Protein AF-A0A4V6E930-F1 (afdb_monomer_lite)

Radius of gyration: 21.1 Å; chains: 1; bounding box: 55×34×66 Å

pLDDT: mean 80.69, std 14.46, range [46.22, 98.62]

Structure (mmCIF, N/CA/C/O backbone):
data_AF-A0A4V6E930-F1
#
_entry.id   AF-A0A4V6E930-F1
#
loop_
_atom_site.group_PDB
_atom_site.id
_atom_site.type_symbol
_atom_site.label_atom_id
_atom_site.label_alt_id
_atom_site.label_comp_id
_atom_site.label_asym_id
_atom_site.label_entity_id
_atom_site.label_seq_id
_atom_site.pdbx_PDB_ins_code
_atom_site.Cartn_x
_atom_site.Cartn_y
_atom_site.Cartn_z
_atom_site.occupancy
_atom_site.B_iso_or_equiv
_atom_site.auth_seq_id
_atom_site.auth_comp_id
_atom_site.auth_asym_id
_atom_site.auth_atom_id
_atom_site.pdbx_PDB_model_num
ATOM 1 N N . MET A 1 1 ? -13.670 -14.704 1.455 1.00 61.69 1 MET A N 1
ATOM 2 C CA . MET A 1 1 ? -13.430 -13.463 2.215 1.00 61.69 1 MET A CA 1
ATOM 3 C C . MET A 1 1 ? -12.180 -12.874 1.598 1.00 61.69 1 MET A C 1
ATOM 5 O O . MET A 1 1 ? -11.209 -13.615 1.521 1.00 61.69 1 MET A O 1
ATOM 9 N N . GLU A 1 2 ? -12.238 -11.652 1.074 1.00 85.75 2 GLU A N 1
ATOM 10 C CA . GLU A 1 2 ? -11.117 -11.067 0.321 1.00 85.75 2 GLU A CA 1
ATOM 11 C C . GLU A 1 2 ? -9.874 -10.918 1.198 1.00 85.75 2 GLU A C 1
ATOM 13 O O . GLU A 1 2 ? -10.000 -10.525 2.359 1.00 85.75 2 GLU A O 1
ATOM 18 N N . ARG A 1 3 ? -8.694 -11.262 0.663 1.00 93.56 3 ARG A N 1
ATOM 19 C CA . ARG A 1 3 ? -7.422 -11.207 1.405 1.00 93.56 3 ARG A CA 1
ATOM 20 C C . ARG A 1 3 ? -7.003 -9.764 1.662 1.00 93.56 3 ARG A C 1
ATOM 22 O O . ARG A 1 3 ? -6.539 -9.459 2.758 1.00 93.56 3 ARG A O 1
ATOM 29 N N . PHE A 1 4 ? -7.200 -8.895 0.675 1.00 95.12 4 PHE A N 1
ATOM 30 C CA . PHE A 1 4 ? -6.830 -7.487 0.728 1.00 95.12 4 PHE A CA 1
ATOM 31 C C . PHE A 1 4 ? -8.067 -6.622 0.976 1.00 95.12 4 PHE A C 1
ATOM 33 O O . PHE A 1 4 ? -9.121 -6.824 0.371 1.00 95.12 4 PHE A O 1
ATOM 40 N N . VAL A 1 5 ? -7.971 -5.659 1.885 1.00 95.00 5 VAL A N 1
ATOM 41 C CA . VAL A 1 5 ? -9.077 -4.758 2.213 1.00 95.00 5 VAL A CA 1
ATOM 42 C C . VAL A 1 5 ? -8.566 -3.331 2.248 1.00 95.00 5 VAL A C 1
ATOM 44 O O . VAL A 1 5 ? -7.703 -3.013 3.051 1.00 95.00 5 VAL A O 1
ATOM 47 N N . PHE A 1 6 ? -9.117 -2.466 1.409 1.00 91.69 6 PHE A N 1
ATOM 48 C CA . PHE A 1 6 ? -8.706 -1.072 1.296 1.00 91.69 6 PHE A CA 1
ATOM 49 C C . PHE A 1 6 ? -9.762 -0.154 1.900 1.00 91.69 6 PHE A C 1
ATOM 51 O O . PHE A 1 6 ? -10.949 -0.271 1.583 1.00 91.69 6 PHE A O 1
ATOM 58 N N . PHE A 1 7 ? -9.327 0.794 2.724 1.00 91.00 7 PHE A N 1
ATOM 59 C CA . PHE A 1 7 ? -10.163 1.861 3.261 1.00 91.00 7 PHE A CA 1
ATOM 60 C C . PHE A 1 7 ? -9.787 3.190 2.610 1.00 91.00 7 PHE A C 1
ATOM 62 O O . PHE A 1 7 ? -8.669 3.681 2.753 1.00 91.00 7 PHE A O 1
ATOM 69 N N . GLY A 1 8 ? -10.737 3.765 1.872 1.00 86.88 8 GLY A N 1
ATOM 70 C CA . GLY A 1 8 ? -10.587 5.026 1.146 1.00 86.88 8 GLY A CA 1
ATOM 71 C C . GLY A 1 8 ? -11.636 6.054 1.546 1.00 86.88 8 GLY A C 1
ATOM 72 O O . GLY A 1 8 ? -12.647 5.726 2.159 1.00 86.88 8 GLY A O 1
ATOM 73 N N . GLY A 1 9 ? -11.411 7.317 1.200 1.00 82.44 9 GLY A N 1
ATOM 74 C CA . GLY A 1 9 ? -12.343 8.401 1.517 1.00 82.44 9 GLY A CA 1
ATOM 75 C C . GLY A 1 9 ? -11.645 9.740 1.716 1.00 82.44 9 GLY A C 1
ATOM 76 O O . GLY A 1 9 ? -10.419 9.843 1.671 1.00 82.44 9 GLY A O 1
ATOM 77 N N . LYS A 1 10 ? -12.434 10.786 1.960 1.00 79.69 10 LYS A N 1
ATOM 78 C CA . LYS A 1 10 ? -11.905 12.134 2.203 1.00 79.69 10 LYS A CA 1
ATOM 79 C C . LYS A 1 10 ? -11.029 12.172 3.470 1.00 79.69 10 LYS A C 1
ATOM 81 O O . LYS A 1 10 ? -11.141 11.328 4.360 1.00 79.69 10 LYS A O 1
ATOM 86 N N . GLY A 1 11 ? -10.153 13.167 3.589 1.00 80.94 11 GLY A N 1
ATOM 87 C CA . GLY A 1 11 ? -9.503 13.488 4.865 1.00 80.94 11 GLY A CA 1
ATOM 88 C C . GLY A 1 11 ? -10.524 13.823 5.962 1.00 80.94 11 GLY A C 1
ATOM 89 O O . GLY A 1 11 ? -11.544 14.456 5.689 1.00 80.94 11 GLY A O 1
ATOM 90 N N . GLY A 1 12 ? -10.257 13.386 7.198 1.00 82.19 12 GLY A N 1
ATOM 91 C CA . GLY A 1 12 ? -11.068 13.732 8.376 1.00 82.19 12 GLY A CA 1
ATOM 92 C C . GLY A 1 12 ? -12.376 12.949 8.572 1.00 82.19 12 GLY A C 1
ATOM 93 O O . GLY A 1 12 ? -13.185 13.328 9.412 1.00 82.19 12 GLY A O 1
ATOM 94 N N . VAL A 1 13 ? -12.605 11.865 7.823 1.00 87.50 13 VAL A N 1
ATOM 95 C CA . VAL A 1 13 ? -13.809 11.005 7.955 1.00 87.50 13 VAL A CA 1
ATOM 96 C C . VAL A 1 13 ? -13.614 9.799 8.886 1.00 87.50 13 VAL A C 1
ATOM 98 O O . VAL A 1 13 ? -14.520 8.987 9.030 1.00 87.50 13 VAL A O 1
ATOM 101 N N . GLY A 1 14 ? -12.432 9.653 9.497 1.00 89.94 14 GLY A N 1
ATOM 102 C CA . GLY A 1 14 ? -12.121 8.543 10.409 1.00 89.94 14 GLY A CA 1
ATOM 103 C C . GLY A 1 14 ? -11.688 7.239 9.728 1.00 89.94 14 GLY A C 1
ATOM 104 O O . GLY A 1 14 ? -11.944 6.169 10.272 1.00 89.94 14 GLY A O 1
ATOM 105 N N . LYS A 1 15 ? -11.045 7.308 8.550 1.00 91.12 15 LYS A N 1
ATOM 106 C CA . LYS A 1 15 ? -10.560 6.126 7.802 1.00 91.12 15 LYS A CA 1
ATOM 107 C C . LYS A 1 15 ? -9.689 5.214 8.660 1.00 91.12 15 LYS A C 1
ATOM 109 O O . LYS A 1 15 ? -10.075 4.070 8.861 1.00 91.12 15 LYS A O 1
ATOM 114 N N . THR A 1 16 ? -8.634 5.771 9.248 1.00 93.06 16 THR A N 1
ATOM 115 C CA . THR A 1 16 ? -7.684 5.071 10.117 1.00 93.06 16 THR A CA 1
ATOM 116 C C . THR A 1 16 ? -8.367 4.388 11.291 1.00 93.06 16 THR A C 1
ATOM 118 O O . THR A 1 16 ? -8.137 3.222 11.581 1.00 93.06 16 THR A O 1
ATOM 121 N N . THR A 1 17 ? -9.297 5.078 11.953 1.00 94.38 17 THR A N 1
ATOM 122 C CA . THR A 1 17 ? -10.047 4.477 13.059 1.00 94.38 17 THR A CA 1
ATOM 123 C C . THR A 1 17 ? -10.861 3.271 12.592 1.00 94.38 17 THR A C 1
ATOM 125 O O . THR A 1 17 ? -10.891 2.245 13.267 1.00 94.38 17 THR A O 1
ATOM 128 N N . VAL A 1 18 ? -11.526 3.374 11.439 1.00 95.50 18 VAL A N 1
ATOM 129 C CA . VAL A 1 18 ? -12.354 2.291 10.898 1.00 95.50 18 VAL A CA 1
ATOM 130 C C . VAL A 1 18 ? -11.495 1.132 10.380 1.00 95.50 18 VAL A C 1
ATOM 132 O O . VAL A 1 18 ? -11.847 -0.022 10.630 1.00 95.50 18 VAL A O 1
ATOM 135 N N . SER A 1 19 ? -10.375 1.407 9.708 1.00 95.94 19 SER A N 1
ATOM 136 C CA . SER A 1 19 ? -9.449 0.387 9.205 1.00 95.94 19 SER A CA 1
ATOM 137 C C . SER A 1 19 ? -8.783 -0.375 10.355 1.00 95.94 19 SER A C 1
ATOM 139 O O . SER A 1 19 ? -8.840 -1.607 10.369 1.00 95.94 19 SER A O 1
ATOM 141 N N . CYS A 1 20 ? -8.279 0.319 11.380 1.00 97.06 20 CYS A N 1
ATOM 142 C CA . CYS A 1 20 ? -7.727 -0.302 12.586 1.00 97.06 20 CYS A CA 1
ATOM 143 C C . CYS A 1 20 ? -8.783 -1.097 13.360 1.00 97.06 20 CYS A C 1
ATOM 145 O O . CYS A 1 20 ? -8.521 -2.223 13.780 1.00 97.06 20 CYS A O 1
ATOM 147 N N . ALA A 1 21 ? -10.006 -0.571 13.508 1.00 97.69 21 ALA A N 1
ATOM 148 C CA . ALA A 1 21 ? -11.091 -1.307 14.156 1.00 97.69 21 ALA A CA 1
ATOM 149 C C . ALA A 1 21 ? -11.459 -2.582 13.381 1.00 97.69 21 ALA A C 1
ATOM 151 O O . ALA A 1 21 ? -11.704 -3.628 13.984 1.00 97.69 21 ALA A O 1
ATOM 152 N N . TYR A 1 22 ? -11.480 -2.524 12.048 1.00 97.88 22 TYR A N 1
ATOM 153 C CA . TYR A 1 22 ? -11.699 -3.696 11.206 1.00 97.88 22 TYR A CA 1
ATOM 154 C C . TYR A 1 22 ? -10.569 -4.725 11.366 1.00 97.88 22 TYR A C 1
ATOM 156 O O . TYR A 1 22 ? -10.852 -5.912 11.553 1.00 97.88 22 TYR A O 1
ATOM 164 N N . ALA A 1 23 ? -9.309 -4.281 11.346 1.00 98.00 23 ALA A N 1
ATOM 165 C CA . ALA A 1 23 ? -8.140 -5.138 11.523 1.00 98.00 23 ALA A CA 1
ATOM 166 C C . ALA A 1 23 ? -8.141 -5.823 12.899 1.00 98.00 23 ALA A C 1
ATOM 168 O O . ALA A 1 23 ? -8.035 -7.047 12.982 1.00 98.00 23 ALA A O 1
ATOM 169 N N . TYR A 1 24 ? -8.397 -5.058 13.964 1.00 98.12 24 TYR A N 1
ATOM 170 C CA . TYR A 1 24 ? -8.554 -5.572 15.323 1.00 98.12 24 TYR A CA 1
ATOM 171 C C . TYR A 1 24 ? -9.644 -6.644 15.404 1.00 98.12 24 TYR A C 1
ATOM 173 O O . TYR A 1 24 ? -9.431 -7.717 15.960 1.00 98.12 24 TYR A O 1
ATOM 181 N N . ARG A 1 25 ? -10.814 -6.397 14.803 1.00 98.12 25 ARG A N 1
ATOM 182 C CA . ARG A 1 25 ? -11.923 -7.365 14.792 1.00 98.12 25 ARG A CA 1
ATOM 183 C C . ARG A 1 25 ? -11.584 -8.647 14.029 1.00 98.12 25 ARG A C 1
ATOM 185 O O . ARG A 1 25 ? -12.092 -9.703 14.396 1.00 98.12 25 ARG A O 1
ATOM 192 N N . CYS A 1 26 ? -10.759 -8.572 12.985 1.00 97.94 26 CYS A N 1
ATOM 193 C CA . CYS A 1 26 ? -10.256 -9.758 12.289 1.00 97.94 26 CYS A CA 1
ATOM 194 C C . CYS A 1 26 ? -9.307 -10.562 13.190 1.00 97.94 26 CYS A C 1
ATOM 196 O O . CYS A 1 26 ? -9.491 -11.772 13.337 1.00 97.94 26 CYS A O 1
ATOM 198 N N . ALA A 1 27 ? -8.355 -9.886 13.835 1.00 98.06 27 ALA A N 1
ATOM 199 C CA . ALA A 1 27 ? -7.397 -10.498 14.753 1.00 98.06 27 ALA A CA 1
ATOM 200 C C . ALA A 1 27 ? -8.077 -11.157 15.968 1.00 98.06 27 ALA A C 1
ATOM 202 O O . ALA A 1 27 ? -7.816 -12.325 16.257 1.00 98.06 27 ALA A O 1
ATOM 203 N N . ASP A 1 28 ? -9.040 -10.470 16.592 1.00 97.56 28 ASP A N 1
ATOM 204 C CA . ASP A 1 28 ? -9.881 -10.981 17.690 1.00 97.56 28 ASP A CA 1
ATOM 205 C C . ASP A 1 28 ? -10.695 -12.223 17.273 1.00 97.56 28 ASP A C 1
ATOM 207 O O . ASP A 1 28 ? -10.908 -13.150 18.054 1.00 97.56 28 ASP A O 1
ATOM 211 N N . ALA A 1 29 ? -11.088 -12.307 15.997 1.00 97.50 29 ALA A N 1
ATOM 212 C CA . ALA A 1 29 ? -11.728 -13.491 15.420 1.00 97.50 29 ALA A CA 1
ATOM 213 C C . ALA A 1 29 ? -10.740 -14.623 15.056 1.00 97.50 29 ALA A C 1
ATOM 215 O O . ALA A 1 29 ? -11.153 -15.648 14.510 1.00 97.50 29 ALA A O 1
ATOM 216 N N . GLY A 1 30 ? -9.447 -14.460 15.351 1.00 97.44 30 GLY A N 1
ATOM 217 C CA . GLY A 1 30 ? -8.390 -15.442 15.115 1.00 97.44 30 GLY A CA 1
ATOM 218 C C . GLY A 1 30 ? -7.706 -15.351 13.748 1.00 97.44 30 GLY A C 1
ATOM 219 O O . GLY A 1 30 ? -6.837 -16.178 13.467 1.00 97.44 30 GLY A O 1
ATOM 220 N N . VAL A 1 31 ? -8.053 -14.368 12.913 1.00 98.12 31 VAL A N 1
ATOM 221 C CA . VAL A 1 31 ? -7.484 -14.182 11.567 1.00 98.12 31 VAL A CA 1
ATOM 222 C C . VAL A 1 31 ? -6.155 -13.444 11.676 1.00 98.12 31 VAL A C 1
ATOM 224 O O . VAL A 1 31 ? -6.119 -12.329 12.196 1.00 98.12 31 VAL A O 1
ATOM 227 N N . LYS A 1 32 ? -5.059 -14.021 11.169 1.00 98.19 32 LYS A N 1
ATOM 228 C CA . LYS A 1 32 ? -3.765 -13.323 11.193 1.00 98.19 32 LYS A CA 1
ATOM 229 C C . LYS A 1 32 ? -3.788 -12.121 10.248 1.00 98.19 32 LYS A C 1
ATOM 231 O O . LYS A 1 32 ? -3.958 -12.290 9.039 1.00 98.19 32 LYS A O 1
ATOM 236 N N . THR A 1 33 ? -3.657 -10.925 10.816 1.00 98.50 33 THR A N 1
ATOM 237 C CA . THR A 1 33 ? -3.985 -9.659 10.157 1.00 98.50 33 THR A CA 1
ATOM 238 C C . THR A 1 33 ? -2.811 -8.687 10.198 1.00 98.50 33 THR A C 1
ATOM 240 O O . THR A 1 33 ? -2.176 -8.539 11.236 1.00 98.50 33 THR A O 1
ATOM 243 N N . LEU A 1 34 ? -2.564 -8.014 9.078 1.00 98.31 34 LEU A N 1
ATOM 244 C CA . LEU A 1 34 ? -1.651 -6.882 8.950 1.00 98.31 34 LEU A CA 1
ATOM 245 C C . LEU A 1 34 ? -2.467 -5.620 8.650 1.00 98.31 34 LEU A C 1
ATOM 247 O O . LEU A 1 34 ? -3.313 -5.652 7.751 1.00 98.31 34 LEU A O 1
ATOM 251 N N . VAL A 1 35 ? -2.228 -4.524 9.369 1.00 97.56 35 VAL A N 1
ATOM 252 C CA . VAL A 1 35 ? -2.683 -3.187 8.961 1.00 97.56 35 VAL A CA 1
ATOM 253 C C . VAL A 1 35 ? -1.506 -2.420 8.356 1.00 97.56 35 VAL A C 1
ATOM 255 O O . VAL A 1 35 ? -0.401 -2.455 8.886 1.00 97.56 35 VAL A O 1
ATOM 258 N N . VAL A 1 36 ? -1.739 -1.744 7.239 1.00 95.19 36 VAL A N 1
ATOM 259 C CA . VAL A 1 36 ? -0.728 -0.981 6.505 1.00 95.19 36 VAL A CA 1
ATOM 260 C C . VAL A 1 36 ? -1.241 0.430 6.325 1.00 95.19 36 VAL A C 1
ATOM 262 O O . VAL A 1 36 ? -2.267 0.627 5.671 1.00 95.19 36 VAL A O 1
ATOM 265 N N . SER A 1 37 ? -0.543 1.401 6.900 1.00 91.44 37 SER A N 1
ATOM 266 C CA . SER A 1 37 ? -0.832 2.817 6.692 1.00 91.44 37 SER A CA 1
ATOM 267 C C . SER A 1 37 ? 0.079 3.399 5.630 1.00 91.44 37 SER A C 1
ATOM 269 O O . SER A 1 37 ? 1.270 3.105 5.601 1.00 91.44 37 SER A O 1
ATOM 271 N N . THR A 1 38 ? -0.470 4.286 4.809 1.00 82.69 38 THR A N 1
ATOM 272 C CA . THR A 1 38 ? 0.323 5.260 4.044 1.00 82.69 38 THR A CA 1
ATOM 273 C C . THR A 1 38 ? -0.065 6.691 4.407 1.00 82.69 38 THR A C 1
ATOM 275 O O . THR A 1 38 ? 0.129 7.601 3.600 1.00 82.69 38 THR A O 1
ATOM 278 N N . ASP A 1 39 ? -0.750 6.901 5.536 1.00 77.19 39 ASP A N 1
ATOM 279 C CA . ASP A 1 39 ? -1.084 8.248 5.989 1.00 77.19 39 ASP A CA 1
ATOM 280 C C . ASP A 1 39 ? 0.188 8.912 6.546 1.00 77.19 39 ASP A C 1
ATOM 282 O O . ASP A 1 39 ? 0.712 8.438 7.555 1.00 77.19 39 ASP A O 1
ATOM 286 N N . PRO A 1 40 ? 0.681 10.012 5.943 1.00 70.06 40 PRO A N 1
ATOM 287 C CA . PRO A 1 40 ? 1.870 10.713 6.433 1.00 70.06 40 PRO A CA 1
ATOM 288 C C . PRO A 1 40 ? 1.690 11.315 7.837 1.00 70.06 40 PRO A C 1
ATOM 290 O O . PRO A 1 40 ? 2.640 11.834 8.413 1.00 70.06 40 PRO A O 1
ATOM 293 N N . ALA A 1 41 ? 0.476 11.298 8.395 1.00 74.81 41 ALA A N 1
ATOM 294 C CA . ALA A 1 41 ? 0.205 11.752 9.752 1.00 74.81 41 ALA A CA 1
ATOM 295 C C . ALA A 1 41 ? 0.463 10.692 10.845 1.00 74.81 41 ALA A C 1
ATOM 297 O O . ALA A 1 41 ? 0.064 10.942 11.978 1.00 74.81 41 ALA A O 1
ATOM 298 N N . HIS A 1 42 ? 1.059 9.531 10.533 1.00 77.69 42 HIS A N 1
ATOM 299 C CA . HIS A 1 42 ? 1.348 8.449 11.499 1.00 77.69 42 HIS A CA 1
ATOM 300 C C . HIS A 1 42 ? 0.136 8.028 12.345 1.00 77.69 42 HIS A C 1
ATOM 302 O O . HIS A 1 42 ? 0.199 7.755 13.545 1.00 77.69 42 HIS A O 1
ATOM 308 N N . SER A 1 43 ? -1.037 8.038 11.710 1.00 83.56 43 SER A N 1
ATOM 309 C CA . SER A 1 43 ? -2.300 7.910 12.429 1.00 83.56 43 SER A CA 1
ATOM 310 C C . SER A 1 43 ? -2.551 6.494 12.957 1.00 83.56 43 SER A C 1
ATOM 312 O O . SER A 1 43 ? -3.340 6.346 13.887 1.00 83.56 43 SER A O 1
ATOM 314 N N . VAL A 1 44 ? -1.923 5.449 12.403 1.00 91.38 44 VAL A N 1
ATOM 315 C CA . VAL A 1 44 ? -2.041 4.083 12.944 1.00 91.38 44 VAL A CA 1
ATOM 316 C C . VAL A 1 44 ? -1.238 3.969 14.234 1.00 91.38 44 VAL A C 1
ATOM 318 O O . VAL A 1 44 ? -1.754 3.402 15.203 1.00 91.38 44 VAL A O 1
ATOM 321 N N . SER A 1 45 ? -0.049 4.573 14.270 1.00 93.69 45 SER A N 1
ATOM 322 C CA . SER A 1 45 ? 0.771 4.672 15.477 1.00 93.69 45 SER A CA 1
ATOM 323 C C . SER A 1 45 ? 0.005 5.351 16.619 1.00 93.69 45 SER A C 1
ATOM 325 O O . SER A 1 45 ? -0.090 4.806 17.721 1.00 93.69 45 SER A O 1
ATOM 327 N N . ASP A 1 46 ? -0.679 6.462 16.326 1.00 92.50 46 ASP A N 1
ATOM 328 C CA . ASP A 1 46 ? -1.559 7.150 17.281 1.00 92.50 46 ASP A CA 1
ATOM 329 C C . ASP A 1 46 ? -2.747 6.286 17.752 1.00 92.50 46 ASP A C 1
ATOM 331 O O . ASP A 1 46 ? -3.141 6.343 18.919 1.00 92.50 46 ASP A O 1
ATOM 335 N N . VAL A 1 47 ? -3.365 5.495 16.860 1.00 94.81 47 VAL A N 1
ATOM 336 C CA . VAL A 1 47 ? -4.518 4.645 17.222 1.00 94.81 47 VAL A CA 1
ATOM 337 C C . VAL A 1 47 ? -4.117 3.523 18.179 1.00 94.81 47 VAL A C 1
ATOM 339 O O . VAL A 1 47 ? -4.905 3.181 19.067 1.00 94.81 47 VAL A O 1
ATOM 342 N N . PHE A 1 48 ? -2.934 2.938 17.998 1.00 95.69 48 PHE A N 1
ATOM 343 C CA . PHE A 1 48 ? -2.451 1.841 18.838 1.00 95.69 48 PHE A CA 1
ATOM 344 C C . PHE A 1 48 ? -1.551 2.288 19.995 1.00 95.69 48 PHE A C 1
ATOM 346 O O . PHE A 1 48 ? -1.223 1.447 20.830 1.00 95.69 48 PHE A O 1
ATOM 353 N N . ASP A 1 49 ? -1.210 3.578 20.084 1.00 95.44 49 ASP A N 1
ATOM 354 C CA . ASP A 1 49 ? -0.278 4.131 21.080 1.00 95.44 49 ASP A CA 1
ATOM 355 C C . ASP A 1 49 ? 1.084 3.403 21.048 1.00 95.44 49 ASP A C 1
ATOM 357 O O . ASP A 1 49 ? 1.661 3.035 22.074 1.00 95.44 49 ASP A O 1
ATOM 361 N N . GLN A 1 50 ? 1.566 3.128 19.831 1.00 96.38 50 GLN A N 1
ATOM 362 C CA . GLN A 1 50 ? 2.800 2.397 19.537 1.00 96.38 50 GLN A CA 1
ATOM 363 C C . GLN A 1 50 ? 3.376 2.893 18.207 1.00 96.38 50 GLN A C 1
ATOM 365 O O . GLN A 1 50 ? 2.642 2.997 17.239 1.00 96.38 50 GLN A O 1
ATOM 370 N N . GLU A 1 51 ? 4.678 3.165 18.151 1.00 94.62 51 GLU A N 1
ATOM 371 C CA . GLU A 1 51 ? 5.366 3.553 16.910 1.00 94.62 51 GLU A CA 1
ATOM 372 C C . GLU A 1 51 ? 5.566 2.340 15.989 1.00 94.62 51 GLU A C 1
ATOM 374 O O . GLU A 1 51 ? 5.925 1.261 16.471 1.00 94.62 51 GLU A O 1
ATOM 379 N N . PHE A 1 52 ? 5.388 2.536 14.681 1.00 94.00 52 PHE A N 1
ATOM 380 C CA . PHE A 1 52 ? 5.614 1.523 13.646 1.00 94.00 52 PHE A CA 1
ATOM 381 C C . PHE A 1 52 ? 6.461 2.088 12.504 1.00 94.00 52 PHE A C 1
ATOM 383 O O . PHE A 1 52 ? 6.336 3.262 12.158 1.00 94.00 52 PHE A O 1
ATOM 390 N N . GLY A 1 53 ? 7.312 1.247 11.914 1.00 91.19 53 GLY A N 1
ATOM 391 C CA . GLY A 1 53 ? 8.096 1.591 10.727 1.00 91.19 53 GLY A CA 1
ATOM 392 C C . GLY A 1 53 ? 7.599 0.928 9.440 1.00 91.19 53 GLY A C 1
ATOM 393 O O . GLY A 1 53 ? 6.481 0.414 9.360 1.00 91.19 53 GLY A O 1
ATOM 394 N N . ASP A 1 54 ? 8.489 0.902 8.445 1.00 88.69 54 ASP A N 1
ATOM 395 C CA . ASP A 1 54 ? 8.263 0.285 7.132 1.00 88.69 54 ASP A CA 1
ATOM 396 C C . ASP A 1 54 ? 8.197 -1.255 7.168 1.00 88.69 54 ASP A C 1
ATOM 398 O O . ASP A 1 54 ? 7.843 -1.863 6.163 1.00 88.69 54 ASP A O 1
ATOM 402 N N . ASP A 1 55 ? 8.547 -1.894 8.287 1.00 91.69 55 ASP A N 1
ATOM 403 C CA . ASP A 1 55 ? 8.513 -3.349 8.459 1.00 91.69 55 ASP A CA 1
ATOM 404 C C . ASP A 1 55 ? 7.314 -3.761 9.339 1.00 91.69 55 ASP A C 1
ATOM 406 O O . ASP A 1 55 ? 6.980 -3.047 10.287 1.00 91.69 55 ASP A O 1
ATOM 410 N N . PRO A 1 56 ? 6.665 -4.917 9.092 1.00 96.06 56 PRO A N 1
ATOM 411 C CA . PRO A 1 56 ? 5.588 -5.402 9.953 1.00 96.06 56 PRO A CA 1
ATOM 412 C C . PRO A 1 56 ? 6.039 -5.672 11.397 1.00 96.06 56 PRO A C 1
ATOM 414 O O . PRO A 1 56 ? 6.891 -6.528 11.654 1.00 96.06 56 PRO A O 1
ATOM 417 N N . GLU A 1 57 ? 5.389 -5.018 12.358 1.00 97.25 57 GLU A N 1
ATOM 418 C CA . GLU A 1 57 ? 5.634 -5.197 13.791 1.00 97.25 57 GLU A CA 1
ATOM 419 C C . GLU A 1 57 ? 4.346 -5.551 14.542 1.00 97.25 57 GLU A C 1
ATOM 421 O O . GLU A 1 57 ? 3.263 -5.052 14.240 1.00 97.25 57 GLU A O 1
ATOM 426 N N . SER A 1 58 ? 4.444 -6.409 15.559 1.00 98.19 58 SER A N 1
ATOM 427 C CA . SER A 1 58 ? 3.269 -6.815 16.333 1.00 98.19 58 SER A CA 1
ATOM 428 C C . SER A 1 58 ? 2.709 -5.682 17.186 1.00 98.19 58 SER A C 1
ATOM 430 O O . SER A 1 58 ? 3.439 -5.003 17.912 1.00 98.19 58 SER A O 1
ATOM 432 N N . VAL A 1 59 ? 1.384 -5.540 17.159 1.00 98.19 59 VAL A N 1
ATOM 433 C CA . VAL A 1 59 ? 0.651 -4.576 17.982 1.00 98.19 59 VAL A CA 1
ATOM 434 C C . VAL A 1 59 ? 0.595 -5.072 19.428 1.00 98.19 59 VAL A C 1
ATOM 436 O O . VAL A 1 59 ? 0.114 -6.172 19.724 1.00 98.19 59 VAL A O 1
ATOM 439 N N . ALA A 1 60 ? 1.071 -4.251 20.361 1.00 97.44 60 ALA A N 1
ATOM 440 C CA . ALA A 1 60 ? 1.129 -4.593 21.772 1.00 97.44 60 ALA A CA 1
ATOM 441 C C . ALA A 1 60 ? -0.268 -4.898 22.337 1.00 97.44 60 ALA A C 1
ATOM 443 O O . ALA A 1 60 ? -1.203 -4.106 22.254 1.00 97.44 60 ALA A O 1
ATOM 444 N N . GLY A 1 61 ? -0.404 -6.070 22.960 1.00 95.81 61 GLY A N 1
ATOM 445 C CA . GLY A 1 61 ? -1.650 -6.485 23.607 1.00 95.81 61 GLY A CA 1
ATOM 446 C C . GLY A 1 61 ? -2.746 -6.976 22.657 1.00 95.81 61 GLY A C 1
ATOM 447 O O . GLY A 1 61 ? -3.851 -7.247 23.130 1.00 95.81 61 GLY A O 1
ATOM 448 N N . VAL A 1 62 ? -2.460 -7.134 21.359 1.00 96.88 62 VAL A N 1
ATOM 449 C CA . VAL A 1 62 ? -3.397 -7.699 20.379 1.00 96.88 62 VAL A CA 1
ATOM 450 C C . VAL A 1 62 ? -2.746 -8.875 19.657 1.00 96.88 62 VAL A C 1
ATOM 452 O O . VAL A 1 62 ? -1.918 -8.711 18.768 1.00 96.88 62 VAL A O 1
ATOM 455 N N . ASP A 1 63 ? -3.139 -10.093 20.027 1.00 97.12 63 ASP A N 1
ATOM 456 C CA . ASP A 1 63 ? -2.645 -11.291 19.353 1.00 97.12 63 ASP A CA 1
ATOM 457 C C . ASP A 1 63 ? -3.052 -11.290 17.873 1.00 97.12 63 ASP A C 1
ATOM 459 O O . ASP A 1 63 ? -4.194 -10.978 17.535 1.00 97.12 63 ASP A O 1
ATOM 463 N N . ARG A 1 64 ? -2.143 -11.742 16.997 1.00 97.81 64 ARG A N 1
ATOM 464 C CA . ARG A 1 64 ? -2.384 -11.925 15.548 1.00 97.81 64 ARG A CA 1
ATOM 465 C C . ARG A 1 64 ? -2.640 -10.632 14.767 1.00 97.81 64 ARG A C 1
ATOM 467 O O . ARG A 1 64 ? -3.152 -10.716 13.647 1.00 97.81 64 ARG A O 1
ATOM 474 N N . LEU A 1 65 ? -2.280 -9.483 15.331 1.00 98.62 65 LEU A N 1
ATOM 475 C CA . LEU A 1 65 ? -2.306 -8.201 14.646 1.00 98.62 65 LEU A CA 1
ATOM 476 C C . LEU A 1 65 ? -0.893 -7.632 14.563 1.00 98.62 65 LEU A C 1
ATOM 478 O O . LEU A 1 65 ? -0.284 -7.334 15.588 1.00 98.62 65 LEU A O 1
ATOM 482 N N . ASP A 1 66 ? -0.423 -7.451 13.337 1.00 98.56 66 ASP A N 1
ATOM 483 C CA . ASP A 1 66 ? 0.774 -6.672 13.050 1.00 98.56 66 ASP A CA 1
ATOM 484 C C . ASP A 1 66 ? 0.368 -5.364 12.352 1.00 98.56 66 ASP A C 1
ATOM 486 O O . ASP A 1 66 ? -0.705 -5.269 11.737 1.00 98.56 66 ASP A O 1
ATOM 490 N N . ALA A 1 67 ? 1.212 -4.349 12.467 1.00 97.62 67 ALA A N 1
ATOM 491 C CA . ALA A 1 67 ? 1.046 -3.053 11.837 1.00 97.62 67 ALA A CA 1
ATOM 492 C C . ALA A 1 67 ? 2.360 -2.593 11.202 1.00 97.62 67 ALA A C 1
ATOM 494 O O . ALA A 1 67 ? 3.441 -2.960 11.655 1.00 97.62 67 ALA A O 1
ATOM 495 N N . MET A 1 68 ? 2.238 -1.797 10.146 1.00 95.06 68 MET A N 1
ATOM 496 C CA . MET A 1 68 ? 3.345 -1.086 9.513 1.00 95.06 68 MET A CA 1
ATOM 497 C C . MET A 1 68 ? 2.854 0.275 9.007 1.00 95.06 68 MET A C 1
ATOM 499 O O . MET A 1 68 ? 1.695 0.416 8.589 1.00 95.06 68 MET A O 1
ATOM 503 N N . GLU A 1 69 ? 3.737 1.265 9.015 1.00 91.94 69 GLU A N 1
ATOM 504 C CA . GLU A 1 69 ? 3.493 2.592 8.459 1.00 91.94 69 GLU A CA 1
ATOM 505 C C . GLU A 1 69 ? 4.547 2.898 7.401 1.00 91.94 69 GLU A C 1
ATOM 507 O O . GLU A 1 69 ? 5.737 2.976 7.686 1.00 91.94 69 GLU A O 1
ATOM 512 N N . ILE A 1 70 ? 4.090 3.064 6.164 1.00 87.44 70 ILE A N 1
ATOM 513 C CA . ILE A 1 70 ? 4.948 3.386 5.031 1.00 87.44 70 ILE A CA 1
ATOM 514 C C . ILE A 1 70 ? 5.005 4.900 4.909 1.00 87.44 70 ILE A C 1
ATOM 516 O O . ILE A 1 70 ? 3.967 5.534 4.683 1.00 87.44 70 ILE A O 1
ATOM 520 N N . ASP A 1 71 ? 6.209 5.463 4.995 1.00 81.25 71 ASP A N 1
ATOM 521 C CA . ASP A 1 71 ? 6.422 6.880 4.723 1.00 81.25 71 ASP A CA 1
ATOM 522 C C . ASP A 1 71 ? 6.353 7.133 3.200 1.00 81.25 71 ASP A C 1
ATOM 524 O O . ASP A 1 71 ? 7.192 6.645 2.431 1.00 81.25 71 ASP A O 1
ATOM 528 N N . PRO A 1 72 ? 5.358 7.901 2.720 1.00 73.56 72 PRO A N 1
ATOM 529 C CA . PRO A 1 72 ? 5.199 8.168 1.296 1.00 73.56 72 PRO A CA 1
ATOM 530 C C . PRO A 1 72 ? 6.340 8.985 0.675 1.00 73.56 72 PRO A C 1
ATOM 532 O O . PRO A 1 72 ? 6.596 8.867 -0.526 1.00 73.56 72 PRO A O 1
ATOM 535 N N . GLU A 1 73 ? 6.981 9.865 1.447 1.00 75.31 73 GLU A N 1
ATOM 536 C CA . GLU A 1 73 ? 8.109 10.673 0.981 1.00 75.31 73 GLU A CA 1
ATOM 537 C C . GLU A 1 73 ? 9.355 9.809 0.817 1.00 75.31 73 GLU A C 1
ATOM 539 O O . GLU A 1 73 ? 10.053 9.933 -0.197 1.00 75.31 73 GLU A O 1
ATOM 544 N N . ASP A 1 74 ? 9.605 8.906 1.763 1.00 79.50 74 ASP A N 1
ATOM 545 C CA . ASP A 1 74 ? 10.708 7.954 1.661 1.00 79.50 74 ASP A CA 1
ATOM 546 C C . ASP A 1 74 ? 10.486 6.985 0.500 1.00 79.50 74 ASP A C 1
ATOM 548 O O . ASP A 1 74 ? 11.396 6.778 -0.307 1.00 79.50 74 ASP A O 1
ATOM 552 N N . GLU A 1 75 ? 9.270 6.462 0.329 1.00 78.38 75 GLU A N 1
ATOM 553 C CA . GLU A 1 75 ? 8.946 5.586 -0.799 1.00 78.38 75 GLU A CA 1
ATOM 554 C C . GLU A 1 75 ? 9.103 6.302 -2.143 1.00 78.38 75 GLU A C 1
ATOM 556 O O . GLU A 1 75 ? 9.666 5.763 -3.099 1.00 78.38 75 GLU A O 1
ATOM 561 N N . MET A 1 76 ? 8.678 7.564 -2.219 1.00 75.12 76 MET A N 1
ATOM 562 C CA . MET A 1 76 ? 8.911 8.383 -3.398 1.00 75.12 76 MET A CA 1
ATOM 563 C C . MET A 1 76 ? 10.412 8.517 -3.683 1.00 75.12 76 MET A C 1
ATOM 565 O O . MET A 1 76 ? 10.839 8.325 -4.824 1.00 75.12 76 MET A O 1
ATOM 569 N N . GLN A 1 77 ? 11.228 8.822 -2.671 1.00 78.25 77 GLN A N 1
ATOM 570 C CA . GLN A 1 77 ? 12.679 8.934 -2.826 1.00 78.25 77 GLN A CA 1
ATOM 571 C C . GLN A 1 77 ? 13.315 7.620 -3.297 1.00 78.25 77 GLN A C 1
ATOM 573 O O . GLN A 1 77 ? 14.125 7.659 -4.230 1.00 78.25 77 GLN A O 1
ATOM 578 N N . ARG A 1 78 ? 12.910 6.478 -2.722 1.00 79.12 78 ARG A N 1
ATOM 579 C CA . ARG A 1 78 ? 13.340 5.132 -3.142 1.00 79.12 78 ARG A CA 1
ATOM 580 C C . ARG A 1 78 ? 12.979 4.877 -4.604 1.00 79.12 78 ARG A C 1
ATOM 582 O O . ARG A 1 78 ? 13.871 4.624 -5.411 1.00 79.12 78 ARG A O 1
ATOM 589 N N . HIS A 1 79 ? 11.715 5.069 -4.980 1.00 74.12 79 HIS A N 1
ATOM 590 C CA . HIS A 1 79 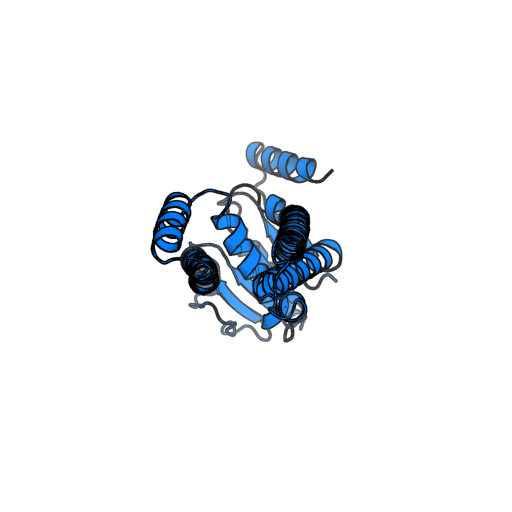? 11.229 4.877 -6.350 1.00 74.12 79 HIS A CA 1
ATOM 591 C C . HIS A 1 79 ? 12.023 5.707 -7.371 1.00 74.12 79 HIS A C 1
ATOM 593 O O . HIS A 1 79 ? 12.442 5.235 -8.434 1.00 74.12 79 HIS A O 1
ATOM 599 N N . LEU A 1 80 ? 12.283 6.972 -7.046 1.00 71.94 80 LEU A N 1
ATOM 600 C CA . LEU A 1 80 ? 13.079 7.850 -7.894 1.00 71.94 80 LEU A CA 1
ATOM 601 C C . LEU A 1 80 ? 14.522 7.379 -7.991 1.00 71.94 80 LEU A C 1
ATOM 603 O O . LEU A 1 80 ? 15.091 7.395 -9.081 1.00 71.94 80 LEU A O 1
ATOM 607 N N . GLN A 1 81 ? 15.123 6.978 -6.874 1.00 76.38 81 GLN A N 1
ATOM 608 C CA . GLN A 1 81 ? 16.477 6.451 -6.854 1.00 76.38 81 GLN A CA 1
ATOM 609 C C . GLN A 1 81 ? 16.599 5.196 -7.726 1.00 76.38 81 GLN A C 1
ATOM 611 O O . GLN A 1 81 ? 17.504 5.139 -8.556 1.00 76.38 81 GLN A O 1
ATOM 616 N N . GLU A 1 82 ? 15.644 4.271 -7.668 1.00 74.38 82 GLU A N 1
ATOM 617 C CA . GLU A 1 82 ? 15.612 3.095 -8.545 1.00 74.38 82 GLU A CA 1
ATOM 618 C C . GLU A 1 82 ? 15.504 3.464 -10.031 1.00 74.38 82 GLU A C 1
ATOM 620 O O . GLU A 1 82 ? 16.138 2.849 -10.903 1.00 74.38 82 GLU A O 1
ATOM 625 N N . ILE A 1 83 ? 14.690 4.471 -10.369 1.00 71.50 83 ILE A N 1
ATOM 626 C CA . ILE A 1 83 ? 14.623 4.997 -11.738 1.00 71.50 83 ILE A CA 1
ATOM 627 C C . ILE A 1 83 ? 16.000 5.524 -12.152 1.00 71.50 83 ILE A C 1
ATOM 629 O O . ILE A 1 83 ? 16.489 5.162 -13.226 1.00 71.50 83 ILE A O 1
ATOM 633 N N . ARG A 1 84 ? 16.636 6.340 -11.302 1.00 68.94 84 ARG A N 1
ATOM 634 C CA . ARG A 1 84 ? 17.953 6.938 -11.564 1.00 68.94 84 ARG A CA 1
ATOM 635 C C . ARG A 1 84 ? 19.028 5.877 -11.765 1.00 68.94 84 ARG A C 1
ATOM 637 O O . ARG A 1 84 ? 19.767 5.954 -12.745 1.00 68.94 84 ARG A O 1
ATOM 644 N N . GLU A 1 85 ? 19.102 4.894 -10.876 1.00 71.19 85 GLU A N 1
ATOM 645 C CA . GLU A 1 85 ? 20.111 3.836 -10.911 1.00 71.19 85 GLU A CA 1
ATOM 646 C C . GLU A 1 85 ? 20.019 3.045 -12.215 1.00 71.19 85 GLU A C 1
ATOM 648 O O . GLU A 1 85 ? 20.988 3.012 -12.974 1.00 71.19 85 GLU A O 1
ATOM 653 N N . GLY A 1 86 ? 18.838 2.539 -12.581 1.00 67.31 86 GLY A N 1
ATOM 654 C CA . GLY A 1 86 ? 18.739 1.777 -13.828 1.00 67.31 86 GLY A CA 1
ATOM 655 C C . GLY A 1 86 ? 18.757 2.622 -15.112 1.00 67.31 86 GLY A C 1
ATOM 656 O O . GLY A 1 86 ? 18.916 2.059 -16.191 1.00 67.31 86 GLY A O 1
ATOM 657 N N . LEU A 1 87 ? 18.632 3.954 -15.03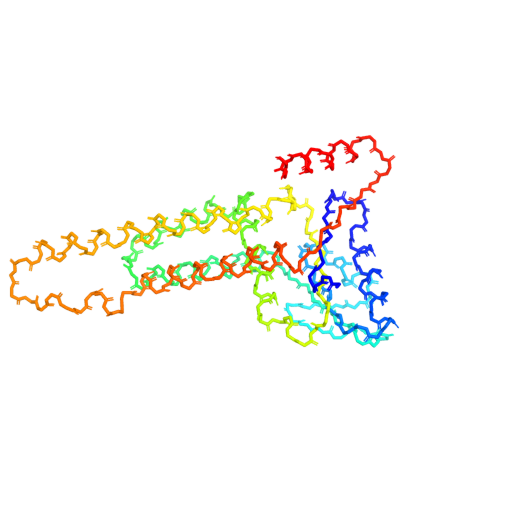8 1.00 65.38 87 LEU A N 1
ATOM 658 C CA . LEU A 1 87 ? 18.971 4.838 -16.164 1.00 65.38 87 LEU A CA 1
ATOM 659 C C . LEU A 1 87 ? 20.486 5.037 -16.273 1.00 65.38 87 LEU A C 1
ATOM 661 O O . LEU A 1 87 ? 21.031 5.030 -17.375 1.00 65.38 87 LEU A O 1
ATOM 665 N N . SER A 1 88 ? 21.181 5.196 -15.148 1.00 62.84 88 SER A N 1
ATOM 666 C CA . SER A 1 88 ? 22.622 5.468 -15.117 1.00 62.84 88 SER A CA 1
ATOM 667 C C . SER A 1 88 ? 23.473 4.364 -15.755 1.00 62.84 88 SER A C 1
ATOM 669 O O . SER A 1 88 ? 24.526 4.651 -16.322 1.00 62.84 88 SER A O 1
ATOM 671 N N . GLU A 1 89 ? 22.976 3.126 -15.761 1.00 60.88 89 GLU A N 1
ATOM 672 C CA . GLU A 1 89 ? 23.610 1.982 -16.425 1.00 60.88 89 GLU A CA 1
ATOM 673 C C . GLU A 1 89 ? 23.504 2.028 -17.964 1.00 60.88 89 GLU A C 1
ATOM 675 O O . GLU A 1 89 ? 24.204 1.292 -18.659 1.00 60.88 89 GLU A O 1
ATOM 680 N N . GLN A 1 90 ? 22.632 2.881 -18.519 1.00 55.81 90 GLN A N 1
ATOM 681 C CA . GLN A 1 90 ? 22.197 2.813 -19.921 1.00 55.81 90 GLN A CA 1
ATOM 682 C C . GLN A 1 90 ? 22.289 4.141 -20.691 1.00 55.81 90 GLN A C 1
ATOM 684 O O . GLN A 1 90 ? 22.168 4.142 -21.919 1.00 55.81 90 GLN A O 1
ATOM 689 N N . VAL A 1 91 ? 22.509 5.272 -20.013 1.00 57.91 91 VAL A N 1
ATOM 690 C CA . VAL A 1 91 ? 22.612 6.604 -20.638 1.00 57.91 91 VAL A CA 1
ATOM 691 C C . VAL A 1 91 ? 23.822 7.394 -20.145 1.00 57.91 91 VAL A C 1
ATOM 693 O O . VAL A 1 91 ? 24.354 7.170 -19.063 1.00 57.91 91 VAL A O 1
ATOM 696 N N . SER A 1 92 ? 24.285 8.342 -20.967 1.00 57.53 92 SER A N 1
ATOM 697 C CA . SER A 1 92 ? 25.439 9.182 -20.631 1.00 57.53 92 SER A CA 1
ATOM 698 C C . SER A 1 92 ? 25.166 10.052 -19.399 1.00 57.53 92 SER A C 1
ATOM 700 O O . SER A 1 92 ? 24.043 10.503 -19.178 1.00 57.53 92 SER A O 1
ATOM 702 N N . THR A 1 93 ? 26.209 10.373 -18.629 1.00 57.75 93 THR A N 1
ATOM 703 C CA . THR A 1 93 ? 26.134 11.206 -17.409 1.00 57.75 93 THR A CA 1
ATOM 704 C C . THR A 1 93 ? 25.438 12.554 -17.627 1.00 57.75 93 THR A C 1
ATOM 706 O O . THR A 1 93 ? 24.750 13.049 -16.737 1.00 57.75 93 THR A O 1
ATOM 709 N N . ALA A 1 94 ? 25.564 13.140 -18.821 1.00 53.22 94 ALA A N 1
ATOM 710 C CA . ALA A 1 94 ? 24.872 14.376 -19.188 1.00 53.22 94 ALA A CA 1
ATOM 711 C C . ALA A 1 94 ? 23.352 14.182 -19.355 1.00 53.22 94 ALA A C 1
ATOM 713 O O . ALA A 1 94 ? 22.575 15.045 -18.958 1.00 53.22 94 ALA A O 1
ATOM 714 N N . MET A 1 95 ? 22.926 13.045 -19.910 1.00 54.59 95 MET A N 1
ATOM 715 C CA . MET A 1 95 ? 21.512 12.711 -20.088 1.00 54.59 95 MET A CA 1
ATOM 716 C C . MET A 1 95 ? 20.872 12.278 -18.761 1.00 54.59 95 MET A C 1
ATOM 718 O O . MET A 1 95 ? 19.745 12.670 -18.478 1.00 54.59 95 MET A O 1
ATOM 722 N N . VAL A 1 96 ? 21.622 11.574 -17.905 1.00 59.56 96 VAL A N 1
ATOM 723 C CA . VAL A 1 96 ? 21.225 11.265 -16.519 1.00 59.56 96 VAL A CA 1
ATOM 724 C C . VAL A 1 96 ? 20.973 12.548 -15.723 1.00 59.56 96 VAL A C 1
ATOM 726 O O . VAL A 1 96 ? 19.957 12.649 -15.049 1.00 59.56 96 VAL A O 1
ATOM 729 N N . SER A 1 97 ? 21.842 13.557 -15.843 1.00 54.91 97 SER A N 1
ATOM 730 C CA . SER A 1 97 ? 21.667 14.849 -15.158 1.00 54.91 97 SER A CA 1
ATOM 731 C C . SER A 1 97 ? 20.382 15.581 -15.578 1.00 54.91 97 SER A C 1
ATOM 733 O O . SER A 1 97 ? 19.651 16.088 -14.729 1.00 54.91 97 SER A O 1
ATOM 735 N N . GLU A 1 98 ? 20.050 15.589 -16.873 1.00 54.44 98 GLU A N 1
ATOM 736 C CA . GLU A 1 98 ? 18.818 16.225 -17.364 1.00 54.44 98 GLU A CA 1
ATOM 737 C C . GLU A 1 98 ? 17.559 15.446 -16.948 1.00 54.44 98 GLU A C 1
ATOM 739 O O . GLU A 1 98 ? 16.566 16.055 -16.549 1.00 54.44 98 GLU A O 1
ATOM 744 N N . ILE A 1 99 ? 17.603 14.106 -16.972 1.00 59.44 99 ILE A N 1
ATOM 745 C CA . ILE A 1 99 ? 16.500 13.271 -16.477 1.00 59.44 99 ILE A CA 1
ATOM 746 C C . ILE A 1 99 ? 16.320 13.464 -14.969 1.00 59.44 99 ILE A C 1
ATOM 748 O O . ILE A 1 99 ? 15.194 13.649 -14.519 1.00 59.44 99 ILE A O 1
ATOM 752 N N . ASN A 1 100 ? 17.407 13.512 -14.195 1.00 56.72 100 ASN A N 1
ATOM 753 C CA . ASN A 1 100 ? 17.359 13.797 -12.760 1.00 56.72 100 ASN A CA 1
ATOM 754 C C . ASN A 1 100 ? 16.689 15.140 -12.486 1.00 56.72 100 ASN A C 1
ATOM 756 O O . ASN A 1 100 ? 15.818 15.214 -11.626 1.00 56.72 100 ASN A O 1
ATOM 760 N N . ARG A 1 101 ? 17.029 16.174 -13.264 1.00 55.34 101 ARG A N 1
ATOM 761 C CA . ARG A 1 101 ? 16.416 17.498 -13.148 1.00 55.34 101 ARG A CA 1
ATOM 762 C C . ARG A 1 101 ? 14.923 17.473 -13.481 1.00 55.34 101 ARG A C 1
ATOM 764 O O . ARG A 1 101 ? 14.149 18.158 -12.827 1.00 55.34 101 ARG A O 1
ATOM 771 N N . GLN A 1 102 ? 14.498 16.697 -14.480 1.00 54.16 102 GLN A N 1
ATOM 772 C CA . GLN A 1 102 ? 13.078 16.553 -14.830 1.00 54.16 102 GLN A CA 1
ATOM 773 C C . GLN A 1 102 ? 12.284 15.730 -13.817 1.00 54.16 102 GLN A C 1
ATOM 775 O O . GLN A 1 102 ? 11.155 16.104 -13.501 1.00 54.16 102 GLN A O 1
ATOM 780 N N . LEU A 1 103 ? 12.869 14.653 -13.292 1.00 60.59 103 LEU A N 1
ATOM 781 C CA . LEU A 1 103 ? 12.296 13.890 -12.190 1.00 60.59 103 LEU A CA 1
ATOM 782 C C . LEU A 1 103 ? 12.144 14.802 -10.974 1.00 60.59 103 LEU A C 1
ATOM 784 O O . LEU A 1 103 ? 11.045 14.906 -10.457 1.00 60.59 103 LEU A O 1
ATOM 788 N N . GLU A 1 104 ? 13.177 15.574 -10.623 1.00 59.28 104 GLU A N 1
ATOM 789 C CA . GLU A 1 104 ? 13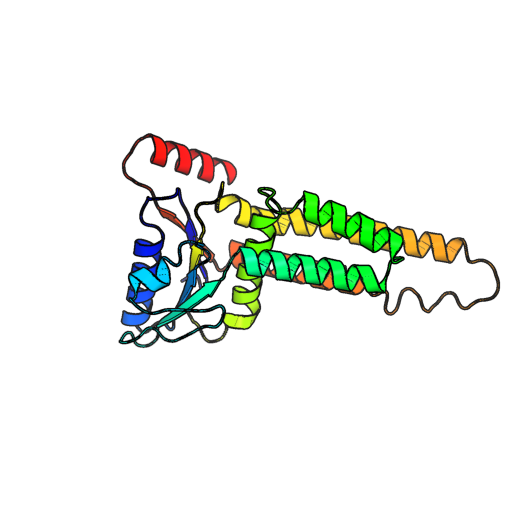.135 16.557 -9.533 1.00 59.28 104 GLU A CA 1
ATOM 790 C C . GLU A 1 104 ? 12.088 17.649 -9.699 1.00 59.28 104 GLU A C 1
ATOM 792 O O . GLU A 1 104 ? 11.411 18.004 -8.741 1.00 59.28 104 GLU A O 1
ATOM 797 N N . MET A 1 105 ? 11.893 18.144 -10.919 1.00 52.00 105 MET A N 1
ATOM 798 C CA . MET A 1 105 ? 10.803 19.075 -11.220 1.00 52.00 105 MET A CA 1
ATOM 799 C C . MET A 1 105 ? 9.417 18.410 -11.192 1.00 52.00 105 MET A C 1
ATOM 801 O O . MET A 1 105 ? 8.413 19.116 -11.115 1.00 52.00 105 MET A O 1
ATOM 805 N N . SER A 1 106 ? 9.357 17.080 -11.274 1.00 54.19 106 SER A N 1
ATOM 806 C CA . SER A 1 106 ? 8.130 16.282 -11.164 1.00 54.19 106 SER A CA 1
ATOM 807 C C . SER A 1 106 ? 7.889 15.777 -9.734 1.00 54.19 106 SER A C 1
ATOM 809 O O . SER A 1 106 ? 6.812 15.231 -9.464 1.00 54.19 106 SER A O 1
ATOM 811 N N . HIS A 1 107 ? 8.848 15.983 -8.816 1.00 49.44 107 HIS A N 1
ATOM 812 C CA . HIS A 1 107 ? 8.695 15.668 -7.396 1.00 49.44 107 HIS A CA 1
ATOM 813 C C . HIS A 1 107 ? 7.534 16.469 -6.812 1.00 49.44 107 HIS A C 1
ATOM 815 O O . HIS A 1 107 ? 7.430 17.676 -7.023 1.00 49.44 107 HIS A O 1
ATOM 821 N N . GLY A 1 108 ? 6.621 15.786 -6.123 1.00 52.88 108 GLY A N 1
ATOM 822 C CA . GLY A 1 108 ? 5.398 16.391 -5.593 1.00 52.88 108 GLY A CA 1
ATOM 823 C C . GLY A 1 108 ? 4.286 16.634 -6.621 1.00 52.88 108 GLY A C 1
ATOM 824 O O . GLY A 1 108 ? 3.302 17.300 -6.298 1.00 52.88 108 GLY A O 1
ATOM 825 N N . THR A 1 109 ? 4.389 16.112 -7.852 1.00 57.81 109 THR A N 1
ATOM 826 C CA . THR A 1 109 ? 3.221 16.088 -8.747 1.00 57.81 109 THR A CA 1
ATOM 827 C C . THR A 1 109 ? 2.183 15.074 -8.236 1.00 57.81 109 THR A C 1
ATOM 829 O O . THR A 1 109 ? 2.576 13.954 -7.898 1.00 57.81 109 THR A O 1
ATOM 832 N N . PRO A 1 110 ? 0.870 15.405 -8.242 1.00 57.97 110 PRO A N 1
ATOM 833 C CA . PRO A 1 110 ? -0.241 14.496 -7.893 1.00 57.97 110 PRO A CA 1
ATOM 834 C C . PRO A 1 110 ? -0.440 13.301 -8.846 1.00 57.97 110 PRO A C 1
ATOM 836 O O . PRO A 1 110 ? -1.561 12.890 -9.127 1.00 57.97 110 PRO A O 1
ATOM 839 N N . GLY A 1 111 ? 0.626 12.796 -9.454 1.00 67.31 111 GLY A N 1
ATOM 840 C CA . GLY A 1 111 ? 0.614 11.531 -10.183 1.00 67.31 111 GLY A CA 1
ATOM 841 C C . GLY A 1 111 ? 1.836 10.684 -9.847 1.00 67.31 111 GLY A C 1
ATOM 842 O O . GLY A 1 111 ? 1.738 9.462 -9.816 1.00 67.31 111 GLY A O 1
ATOM 843 N N . ALA A 1 112 ? 2.980 11.320 -9.567 1.00 70.44 112 ALA A N 1
ATOM 844 C CA . ALA A 1 112 ? 4.183 10.628 -9.119 1.00 70.44 112 ALA A CA 1
ATOM 845 C C . ALA A 1 112 ? 4.032 10.102 -7.685 1.00 70.44 112 ALA A C 1
ATOM 847 O O . ALA A 1 112 ? 4.448 8.985 -7.396 1.00 70.44 112 ALA A O 1
ATOM 848 N N . TYR A 1 113 ? 3.394 10.886 -6.814 1.00 72.88 113 TYR A N 1
ATOM 849 C CA . TYR A 1 113 ? 3.130 10.495 -5.432 1.00 72.88 113 TYR A CA 1
ATOM 850 C C . TYR A 1 113 ? 2.203 9.271 -5.354 1.00 72.88 113 TYR A C 1
ATOM 852 O O . TYR A 1 113 ? 2.496 8.293 -4.677 1.00 72.88 113 TYR A O 1
ATOM 860 N N . GLU A 1 114 ? 1.114 9.280 -6.122 1.00 73.88 114 GLU A N 1
ATOM 861 C CA . GLU A 1 114 ? 0.155 8.182 -6.211 1.00 73.88 114 GLU A CA 1
ATOM 862 C C . GLU A 1 114 ? 0.785 6.922 -6.810 1.00 73.88 114 GLU A C 1
ATOM 864 O O . GLU A 1 114 ? 0.446 5.820 -6.388 1.00 73.88 114 GLU A O 1
ATOM 869 N N . ALA A 1 115 ? 1.702 7.067 -7.771 1.00 75.38 115 ALA A N 1
ATOM 870 C CA . ALA A 1 115 ? 2.432 5.940 -8.344 1.00 75.38 115 ALA A CA 1
ATOM 871 C C . ALA A 1 115 ? 3.409 5.305 -7.340 1.00 75.38 115 ALA A C 1
ATOM 873 O O . ALA A 1 115 ? 3.481 4.081 -7.279 1.00 75.38 115 ALA A O 1
ATOM 874 N N . ALA A 1 116 ? 4.113 6.111 -6.538 1.00 78.00 116 ALA A N 1
ATOM 875 C CA . ALA A 1 116 ? 5.004 5.608 -5.490 1.00 78.00 116 ALA A CA 1
ATOM 876 C C . ALA A 1 116 ? 4.221 4.871 -4.391 1.00 78.00 116 ALA A C 1
ATOM 878 O O . ALA A 1 116 ? 4.546 3.741 -4.048 1.00 78.00 116 ALA A O 1
ATOM 879 N N . LEU A 1 117 ? 3.117 5.456 -3.916 1.00 80.12 117 LEU A N 1
ATOM 880 C CA . LEU A 1 117 ? 2.227 4.792 -2.959 1.00 80.12 117 LEU A CA 1
ATOM 881 C C . LEU A 1 117 ? 1.636 3.492 -3.505 1.00 80.12 117 LEU A C 1
ATOM 883 O O . LEU A 1 117 ? 1.515 2.499 -2.789 1.00 80.12 117 LEU A O 1
ATOM 887 N N . PHE A 1 118 ? 1.255 3.495 -4.781 1.00 82.44 118 PHE A N 1
ATOM 888 C CA . PHE A 1 118 ? 0.779 2.294 -5.447 1.00 82.44 118 PHE A CA 1
ATOM 889 C C . PHE A 1 118 ? 1.859 1.208 -5.490 1.00 82.44 118 PHE A C 1
ATOM 891 O O . PHE A 1 118 ? 1.556 0.052 -5.208 1.00 82.44 118 PHE A O 1
ATOM 898 N N . ASP A 1 119 ? 3.105 1.569 -5.802 1.00 84.38 119 ASP A N 1
ATOM 899 C CA . ASP A 1 119 ? 4.224 0.628 -5.786 1.00 84.38 119 ASP A CA 1
ATOM 900 C C . ASP A 1 119 ? 4.422 0.015 -4.399 1.00 84.38 119 ASP A C 1
ATOM 902 O O . ASP A 1 119 ? 4.438 -1.211 -4.295 1.00 84.38 119 ASP A O 1
ATOM 906 N N . ALA A 1 120 ? 4.445 0.834 -3.345 1.00 85.06 120 ALA A N 1
ATOM 907 C CA . ALA A 1 120 ? 4.513 0.365 -1.961 1.00 85.06 120 ALA A CA 1
ATOM 908 C C . ALA A 1 120 ? 3.404 -0.645 -1.626 1.00 85.06 120 ALA A C 1
ATOM 910 O O . ALA A 1 120 ? 3.681 -1.722 -1.094 1.00 85.06 120 ALA A O 1
ATOM 911 N N . PHE A 1 121 ? 2.147 -0.351 -1.982 1.00 87.31 121 PHE A N 1
ATOM 912 C CA . PHE A 1 121 ? 1.047 -1.292 -1.754 1.00 87.31 121 PHE A CA 1
ATOM 913 C C . PHE A 1 121 ? 1.277 -2.625 -2.454 1.00 87.31 121 PHE A C 1
ATOM 915 O O . PHE A 1 121 ? 1.066 -3.680 -1.860 1.00 87.31 121 PHE A O 1
ATOM 922 N N . VAL A 1 122 ? 1.715 -2.598 -3.710 1.00 88.94 122 VAL A N 1
ATOM 923 C CA . VAL A 1 122 ? 1.949 -3.823 -4.473 1.00 88.94 122 VAL A CA 1
ATOM 924 C C . VAL A 1 122 ? 3.133 -4.606 -3.910 1.00 88.94 122 VAL A C 1
ATOM 926 O O . VAL A 1 122 ? 3.049 -5.833 -3.848 1.00 88.94 122 VAL A O 1
ATOM 929 N N . THR A 1 123 ? 4.188 -3.933 -3.449 1.00 90.12 123 THR A N 1
ATOM 930 C CA . THR A 1 123 ? 5.317 -4.562 -2.749 1.00 90.12 123 THR A CA 1
ATOM 931 C C . THR A 1 123 ? 4.831 -5.291 -1.502 1.00 90.12 123 THR A C 1
ATOM 933 O O . THR A 1 123 ? 5.024 -6.500 -1.403 1.00 90.12 123 THR A O 1
ATOM 936 N N . VAL A 1 124 ? 4.057 -4.636 -0.631 1.00 91.81 124 VAL A N 1
ATOM 937 C CA . VAL A 1 124 ? 3.429 -5.297 0.528 1.00 91.81 124 VAL A CA 1
ATOM 938 C C . VAL A 1 124 ? 2.575 -6.490 0.095 1.00 91.81 124 VAL A C 1
ATOM 940 O O . VAL A 1 124 ? 2.654 -7.574 0.672 1.00 91.81 124 VAL A O 1
ATOM 943 N N . MET A 1 125 ? 1.743 -6.322 -0.937 1.00 91.75 125 MET A N 1
ATOM 944 C CA . MET A 1 125 ? 0.877 -7.396 -1.421 1.00 91.75 125 MET A CA 1
ATOM 945 C C . MET A 1 125 ? 1.674 -8.601 -1.929 1.00 91.75 125 MET A C 1
ATOM 947 O O . MET A 1 125 ? 1.168 -9.717 -1.831 1.00 91.75 125 MET A O 1
ATOM 951 N N . ARG A 1 126 ? 2.866 -8.408 -2.501 1.00 91.50 126 ARG A N 1
ATOM 952 C CA . ARG A 1 126 ? 3.691 -9.481 -3.080 1.00 91.50 126 ARG A CA 1
ATOM 953 C C . ARG A 1 126 ? 4.657 -10.109 -2.089 1.00 91.50 126 ARG A C 1
ATOM 955 O O . ARG A 1 126 ? 4.877 -11.311 -2.173 1.00 91.50 126 ARG A O 1
ATOM 962 N N . GLU A 1 127 ? 5.252 -9.299 -1.228 1.00 91.06 127 GLU A N 1
ATOM 963 C CA . GLU A 1 127 ? 6.450 -9.666 -0.469 1.00 91.06 127 GLU A CA 1
ATOM 964 C C . GLU A 1 127 ? 6.125 -9.855 1.015 1.00 91.06 127 GLU A C 1
ATOM 966 O O 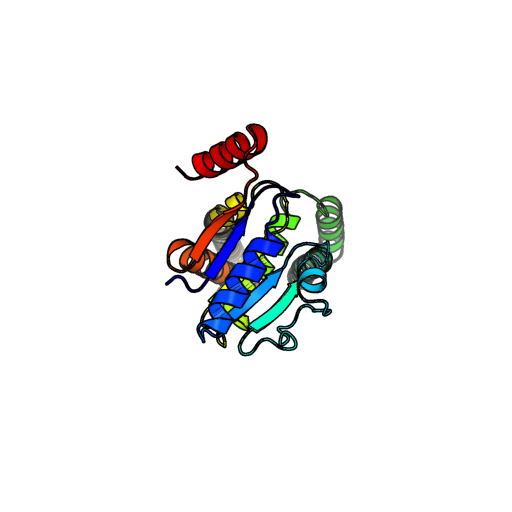. GLU A 1 127 ? 6.535 -10.850 1.608 1.00 91.06 127 GLU A O 1
ATOM 971 N N . GLU A 1 128 ? 5.265 -8.999 1.574 1.00 91.69 128 GLU A N 1
ATOM 972 C CA . GLU A 1 128 ? 4.953 -9.002 3.009 1.00 91.69 128 GLU A CA 1
ATOM 973 C C . GLU A 1 128 ? 3.648 -9.726 3.360 1.00 91.69 128 GLU A C 1
ATOM 975 O O . GLU A 1 128 ? 3.389 -10.036 4.520 1.00 91.69 128 GLU A O 1
ATOM 980 N N . SER A 1 129 ? 2.784 -10.018 2.383 1.00 92.06 129 SER A N 1
ATOM 981 C CA . SER A 1 129 ? 1.428 -10.500 2.682 1.00 92.06 129 SER A CA 1
ATOM 982 C C . SER A 1 129 ? 1.343 -11.981 3.068 1.00 92.06 129 SER A C 1
ATOM 984 O O . SER A 1 129 ? 0.354 -12.393 3.681 1.00 92.06 129 SER A O 1
ATOM 986 N N . ASP A 1 130 ? 2.329 -12.808 2.707 1.00 94.19 130 ASP A N 1
ATOM 987 C CA . ASP A 1 130 ? 2.322 -14.277 2.860 1.00 94.19 130 ASP A CA 1
ATOM 988 C C . ASP A 1 130 ? 2.050 -14.802 4.275 1.00 94.19 130 ASP A C 1
ATOM 990 O O . ASP A 1 130 ? 1.280 -15.759 4.415 1.00 94.19 130 ASP A O 1
ATOM 994 N N . PRO A 1 131 ? 2.576 -14.183 5.343 1.00 95.62 131 PRO A N 1
ATOM 995 C CA . PRO A 1 131 ? 2.272 -14.592 6.705 1.00 95.62 131 PRO A CA 1
ATOM 996 C C . PRO A 1 131 ? 0.839 -14.276 7.153 1.00 95.62 131 PRO A C 1
ATOM 998 O O . PRO A 1 131 ? 0.483 -14.694 8.258 1.00 95.62 131 PRO A O 1
ATOM 1001 N N . TYR A 1 132 ? 0.047 -13.541 6.363 1.00 97.06 132 TYR A N 1
ATOM 1002 C CA . TYR A 1 132 ? -1.236 -12.963 6.761 1.00 97.06 132 TYR A CA 1
ATOM 1003 C C . TYR A 1 132 ? -2.414 -13.482 5.932 1.00 97.06 132 TYR A C 1
ATOM 1005 O O . TYR A 1 132 ? -2.402 -13.546 4.700 1.00 97.06 132 TYR A O 1
ATOM 1013 N N . GLU A 1 133 ? -3.501 -13.783 6.636 1.00 97.25 133 GLU A N 1
ATOM 1014 C CA . GLU A 1 133 ? -4.803 -14.128 6.057 1.00 97.25 133 GLU A CA 1
ATOM 1015 C C . GLU A 1 133 ? -5.614 -12.870 5.695 1.00 97.25 133 GLU A C 1
ATOM 1017 O O . GLU A 1 133 ? -6.595 -12.926 4.938 1.00 97.25 133 GLU A O 1
ATOM 1022 N N . ARG A 1 134 ? -5.229 -11.722 6.263 1.00 97.31 134 ARG A N 1
ATOM 1023 C CA . ARG A 1 134 ? -5.836 -10.421 6.007 1.00 97.31 134 ARG A CA 1
ATOM 1024 C C . ARG A 1 134 ? -4.790 -9.323 5.973 1.00 97.31 134 ARG A C 1
ATOM 1026 O O . ARG A 1 134 ? -4.012 -9.197 6.908 1.00 97.31 134 ARG A O 1
ATOM 1033 N N . VAL A 1 135 ? -4.837 -8.494 4.939 1.00 97.44 135 VAL A N 1
ATOM 1034 C CA . VAL A 1 135 ? -4.064 -7.252 4.869 1.00 97.44 135 VAL A CA 1
ATOM 1035 C C . VAL A 1 135 ? -5.036 -6.097 4.678 1.00 97.44 135 VAL A C 1
ATOM 1037 O O . VAL A 1 135 ? -5.884 -6.132 3.782 1.00 97.44 135 VAL A O 1
ATOM 1040 N N . VAL A 1 136 ? -4.956 -5.112 5.564 1.00 96.69 136 VAL A N 1
ATOM 1041 C CA . VAL A 1 136 ? -5.860 -3.967 5.639 1.00 96.69 136 VAL A CA 1
ATOM 1042 C C . VAL A 1 136 ? -5.073 -2.703 5.327 1.00 96.69 136 VAL A C 1
ATOM 1044 O O . VAL A 1 136 ? -4.218 -2.311 6.105 1.00 96.69 136 VAL A O 1
ATOM 1047 N N . PHE A 1 137 ? -5.377 -2.056 4.211 1.00 93.44 137 PHE A N 1
ATOM 1048 C CA . PHE A 1 137 ? -4.726 -0.826 3.779 1.00 93.44 137 PHE A CA 1
ATOM 1049 C C . PHE A 1 137 ? -5.533 0.397 4.224 1.00 93.44 137 PHE A C 1
ATOM 1051 O O . PHE A 1 137 ? -6.671 0.592 3.779 1.00 93.44 137 PHE A O 1
ATOM 1058 N N . ASP A 1 138 ? -4.937 1.227 5.077 1.00 91.44 138 ASP A N 1
ATOM 1059 C CA . ASP A 1 138 ? -5.397 2.579 5.381 1.00 91.44 138 ASP A CA 1
ATOM 1060 C C . ASP A 1 138 ? -4.759 3.564 4.400 1.00 91.44 138 ASP A C 1
ATOM 1062 O O . ASP A 1 138 ? -3.557 3.826 4.431 1.00 91.44 138 ASP A O 1
ATOM 1066 N N . THR A 1 139 ? -5.566 4.068 3.468 1.00 84.19 139 THR A N 1
ATOM 1067 C CA . THR A 1 139 ? -5.045 4.880 2.364 1.00 84.19 139 THR A CA 1
ATOM 1068 C C . THR A 1 139 ? -4.998 6.363 2.722 1.00 84.19 139 THR A C 1
ATOM 1070 O O . THR A 1 139 ? -5.919 6.908 3.343 1.00 84.19 139 THR A O 1
ATOM 1073 N N . ALA A 1 140 ? -3.946 7.040 2.256 1.00 71.62 140 ALA A N 1
ATOM 1074 C CA . ALA A 1 140 ? -3.788 8.483 2.404 1.00 71.62 140 ALA A CA 1
ATOM 1075 C C . ALA A 1 140 ? -4.998 9.264 1.835 1.00 71.62 140 ALA A C 1
ATOM 1077 O O . ALA A 1 140 ? -5.652 8.819 0.886 1.00 71.62 140 ALA A O 1
ATOM 1078 N N . PRO A 1 141 ? -5.297 10.472 2.353 1.00 56.22 141 PRO A N 1
ATOM 1079 C CA . PRO A 1 141 ? -6.394 11.322 1.884 1.00 56.22 141 PRO A CA 1
ATOM 1080 C C . PRO A 1 141 ? -6.104 12.043 0.549 1.00 56.22 141 PRO A C 1
ATOM 1082 O O . PRO A 1 141 ? -6.593 13.155 0.330 1.00 56.22 141 PRO A O 1
ATOM 1085 N N . THR A 1 142 ? -5.306 11.458 -0.345 1.00 54.84 142 THR A N 1
ATOM 1086 C CA . THR A 1 142 ? -4.954 12.071 -1.630 1.00 54.84 142 THR A CA 1
ATOM 1087 C C . THR A 1 142 ? -6.018 11.817 -2.697 1.00 54.84 142 THR A C 1
ATOM 1089 O O . THR A 1 142 ? -6.829 10.891 -2.625 1.00 54.84 142 THR A O 1
ATOM 1092 N N . GLY A 1 143 ? -6.101 12.748 -3.649 1.00 53.50 143 GLY A N 1
ATOM 1093 C CA . GLY A 1 143 ? -7.200 12.888 -4.598 1.00 53.50 143 GLY A CA 1
ATOM 1094 C C . GLY A 1 143 ? -7.497 11.605 -5.369 1.00 53.50 143 GLY A C 1
ATOM 1095 O O . GLY A 1 143 ? -6.873 11.321 -6.384 1.00 53.50 143 GLY A O 1
ATOM 1096 N N . SER A 1 144 ? -8.554 10.919 -4.922 1.00 59.44 144 SER A N 1
ATOM 1097 C CA . SER A 1 144 ? -9.097 9.665 -5.443 1.00 59.44 144 SER A CA 1
ATOM 1098 C C . SER A 1 144 ? -8.228 8.439 -5.140 1.00 59.44 144 SER A C 1
ATOM 1100 O O . SER A 1 144 ? -7.590 7.912 -6.041 1.00 59.44 144 SER A O 1
ATOM 1102 N N . THR A 1 145 ? -8.336 7.876 -3.926 1.00 62.22 145 THR A N 1
ATOM 1103 C CA . THR A 1 145 ? -7.976 6.469 -3.613 1.00 62.22 145 THR A CA 1
ATOM 1104 C C . THR A 1 145 ? -8.427 5.504 -4.720 1.00 62.22 145 THR A C 1
ATOM 1106 O O . THR A 1 145 ? -7.752 4.546 -5.064 1.00 62.22 145 THR A O 1
ATOM 1109 N N . LEU A 1 146 ? -9.561 5.804 -5.349 1.00 65.62 146 LEU A N 1
ATOM 1110 C CA . LEU A 1 146 ? -10.126 5.049 -6.458 1.00 65.62 146 LEU A CA 1
ATOM 1111 C C . LEU A 1 146 ? -9.342 5.160 -7.783 1.00 65.62 146 LEU A C 1
ATOM 1113 O O . LEU A 1 146 ? -9.523 4.329 -8.661 1.00 65.62 146 LEU A O 1
ATOM 1117 N N . ARG A 1 147 ? -8.428 6.126 -7.947 1.00 66.56 147 ARG A N 1
ATOM 1118 C CA . ARG A 1 147 ? -7.503 6.151 -9.097 1.00 66.56 147 ARG A CA 1
ATOM 1119 C C . ARG A 1 147 ? -6.490 5.016 -9.011 1.00 66.56 147 ARG A C 1
ATOM 1121 O O . ARG A 1 147 ? -6.140 4.484 -10.057 1.00 66.56 147 ARG A O 1
ATOM 1128 N N . LEU A 1 148 ? -6.087 4.613 -7.799 1.00 69.44 148 LEU A N 1
ATOM 1129 C CA . LEU A 1 148 ? -5.138 3.514 -7.573 1.00 69.44 148 LEU A CA 1
ATOM 1130 C C . LEU A 1 148 ? -5.599 2.215 -8.239 1.00 69.44 148 LEU A C 1
ATOM 1132 O O . LEU A 1 148 ? -4.802 1.483 -8.803 1.00 69.44 148 LEU A O 1
ATOM 1136 N N . LEU A 1 149 ? -6.906 1.977 -8.241 1.00 72.94 149 LEU A N 1
ATOM 1137 C CA . LEU A 1 149 ? -7.532 0.807 -8.846 1.00 72.94 149 LEU A CA 1
ATOM 1138 C C . LEU A 1 149 ? -7.424 0.757 -10.382 1.00 72.94 149 LEU A C 1
ATOM 1140 O O . LEU A 1 149 ? -7.421 -0.330 -10.950 1.00 72.94 149 LEU A O 1
ATOM 1144 N N . GLY A 1 150 ? -7.339 1.909 -11.057 1.00 75.31 150 GLY A N 1
ATOM 1145 C CA . GLY A 1 150 ? -7.155 1.991 -12.513 1.00 75.31 150 GLY A CA 1
ATOM 1146 C C . GLY A 1 150 ? -5.690 2.108 -12.949 1.00 75.31 150 GLY A C 1
ATOM 1147 O O . GLY A 1 150 ? -5.385 1.966 -14.135 1.00 75.31 150 GLY A O 1
ATOM 1148 N N . LEU A 1 151 ? -4.775 2.364 -12.006 1.00 77.31 151 LEU A N 1
ATOM 1149 C CA . LEU A 1 151 ? -3.343 2.466 -12.287 1.00 77.31 151 LEU A CA 1
ATOM 1150 C C . LEU A 1 151 ? -2.736 1.193 -12.891 1.00 77.31 151 LEU A C 1
ATOM 1152 O O . LEU A 1 151 ? -1.981 1.360 -13.849 1.00 77.31 151 LEU A O 1
ATOM 1156 N N . PRO A 1 152 ? -3.035 -0.041 -12.425 1.00 83.12 152 PRO A N 1
ATOM 1157 C CA . PRO A 1 152 ? -2.398 -1.224 -12.998 1.00 83.12 152 PRO A CA 1
ATOM 1158 C C . PRO A 1 152 ? -2.661 -1.367 -14.502 1.00 83.12 152 PRO A C 1
ATOM 1160 O O . PRO A 1 152 ? -1.730 -1.635 -15.258 1.00 83.12 152 PRO A O 1
ATOM 1163 N N . ASP A 1 153 ? -3.891 -1.106 -14.955 1.00 80.94 153 ASP A N 1
ATOM 1164 C CA . ASP A 1 153 ? -4.242 -1.188 -16.379 1.00 80.94 153 ASP A CA 1
ATOM 1165 C C . ASP A 1 153 ? -3.577 -0.064 -17.185 1.00 80.94 153 ASP A C 1
ATOM 1167 O O . ASP A 1 153 ? -2.954 -0.312 -18.218 1.00 80.94 153 ASP A O 1
ATOM 1171 N N . PHE A 1 154 ? -3.640 1.176 -16.687 1.00 80.38 154 PHE A N 1
ATOM 1172 C CA . PHE A 1 154 ? -3.019 2.324 -17.352 1.00 80.38 154 PHE A CA 1
ATOM 1173 C C . PHE A 1 154 ? -1.497 2.168 -17.490 1.00 80.38 154 PHE A C 1
ATOM 1175 O O . PHE A 1 154 ? -0.927 2.428 -18.556 1.00 80.38 154 PHE A O 1
ATOM 1182 N N . LEU A 1 155 ? -0.828 1.754 -16.413 1.00 79.19 155 LEU A N 1
ATOM 1183 C CA . LEU A 1 155 ? 0.619 1.568 -16.392 1.00 79.19 155 LEU A CA 1
ATOM 1184 C C . LEU A 1 155 ? 1.023 0.331 -17.200 1.00 79.19 155 LEU A C 1
ATOM 1186 O O . LEU A 1 155 ? 2.006 0.401 -17.937 1.00 79.19 155 LEU A O 1
ATOM 1190 N N . GLY A 1 156 ? 0.240 -0.751 -17.159 1.00 80.31 156 GLY A N 1
ATOM 1191 C CA . GLY A 1 156 ? 0.427 -1.928 -18.011 1.00 80.31 156 GLY A CA 1
ATOM 1192 C C . GLY A 1 156 ? 0.400 -1.583 -19.504 1.00 80.31 156 GLY A C 1
ATOM 1193 O O . GLY A 1 156 ? 1.357 -1.879 -20.226 1.00 80.31 156 GLY A O 1
ATOM 1194 N N . ASP A 1 157 ? -0.624 -0.852 -19.953 1.00 79.56 157 ASP A N 1
ATOM 1195 C CA . ASP A 1 157 ? -0.745 -0.368 -21.336 1.00 79.56 157 ASP A CA 1
ATOM 1196 C C . ASP A 1 157 ? 0.437 0.517 -21.750 1.00 79.56 157 ASP A C 1
ATOM 1198 O O . ASP A 1 157 ? 0.918 0.480 -22.892 1.00 79.56 157 ASP A O 1
ATOM 1202 N N . TRP A 1 158 ? 0.911 1.358 -20.830 1.00 79.12 158 TRP A N 1
ATOM 1203 C CA . TRP A 1 158 ? 2.064 2.211 -21.076 1.00 79.12 158 TRP A CA 1
ATOM 1204 C C . TRP A 1 158 ? 3.351 1.392 -21.235 1.00 79.12 158 TRP A C 1
ATOM 1206 O O . TRP A 1 158 ? 4.105 1.624 -22.188 1.00 79.12 158 TRP A O 1
ATOM 1216 N N . ILE A 1 159 ? 3.570 0.391 -20.377 1.00 80.62 159 ILE A N 1
ATOM 1217 C CA . ILE A 1 159 ? 4.706 -0.533 -20.468 1.00 80.62 159 ILE A CA 1
ATOM 1218 C C . ILE A 1 159 ? 4.669 -1.327 -21.779 1.00 80.62 159 ILE A C 1
ATOM 1220 O O . ILE A 1 159 ? 5.703 -1.444 -22.440 1.00 80.62 159 ILE A O 1
ATOM 1224 N N . ASP A 1 160 ? 3.502 -1.786 -22.232 1.00 83.31 160 ASP A N 1
ATOM 1225 C CA . ASP A 1 160 ? 3.371 -2.489 -23.514 1.00 83.31 160 ASP A CA 1
ATOM 1226 C C . ASP A 1 160 ? 3.798 -1.622 -24.706 1.00 83.31 160 ASP A C 1
ATOM 1228 O O . ASP A 1 160 ? 4.502 -2.084 -25.615 1.00 83.31 160 ASP A O 1
ATOM 1232 N N . ARG A 1 161 ? 3.466 -0.325 -24.682 1.00 81.00 161 ARG A N 1
ATOM 1233 C CA . ARG A 1 161 ? 3.944 0.629 -25.696 1.00 81.00 161 ARG A CA 1
ATOM 1234 C C . ARG A 1 161 ? 5.460 0.812 -25.640 1.00 81.00 161 ARG A C 1
ATOM 1236 O O . ARG A 1 161 ? 6.088 0.935 -26.696 1.00 81.00 161 ARG A O 1
ATOM 1243 N N . LEU A 1 162 ? 6.054 0.849 -24.447 1.00 79.25 162 LEU A N 1
ATOM 1244 C CA . LEU A 1 162 ? 7.507 0.959 -24.279 1.00 79.25 162 LEU A CA 1
ATOM 1245 C C . LEU A 1 162 ? 8.229 -0.304 -24.763 1.00 79.25 162 LEU A C 1
ATOM 1247 O O . LEU A 1 162 ? 9.202 -0.193 -25.510 1.00 79.25 162 LEU A O 1
ATOM 1251 N N . LEU A 1 163 ? 7.710 -1.489 -24.431 1.00 82.50 163 LEU A N 1
ATOM 1252 C CA . LEU A 1 163 ? 8.213 -2.776 -24.916 1.00 82.50 163 LEU A CA 1
ATOM 1253 C C . LEU A 1 163 ? 8.182 -2.843 -26.444 1.00 82.50 163 LEU A C 1
ATOM 1255 O O . LEU A 1 163 ? 9.179 -3.209 -27.070 1.00 82.50 163 LEU A O 1
ATOM 1259 N N . TYR A 1 164 ? 7.062 -2.449 -27.057 1.00 84.75 164 TYR A N 1
ATOM 1260 C CA . TYR A 1 164 ? 6.933 -2.395 -28.512 1.00 84.75 164 TYR A CA 1
ATOM 1261 C C . TYR A 1 164 ? 7.978 -1.463 -29.142 1.00 84.75 164 TYR A C 1
ATOM 1263 O O . TYR A 1 164 ? 8.700 -1.867 -30.056 1.00 84.75 164 TYR A O 1
ATOM 1271 N N . LYS A 1 165 ? 8.120 -0.237 -28.618 1.00 79.94 165 LYS A N 1
ATOM 1272 C CA . LYS A 1 165 ? 9.107 0.737 -29.110 1.00 79.94 165 LYS A CA 1
ATOM 1273 C C . LYS A 1 165 ? 10.548 0.249 -28.947 1.00 79.94 165 LYS A C 1
ATOM 1275 O O . LYS A 1 165 ? 11.350 0.437 -29.861 1.00 79.94 165 LYS A O 1
ATOM 1280 N N . ARG A 1 166 ? 10.890 -0.392 -27.822 1.00 82.06 166 ARG A N 1
ATOM 1281 C CA . ARG A 1 166 ? 12.243 -0.921 -27.588 1.00 82.06 166 ARG A CA 1
ATOM 1282 C C . ARG A 1 166 ? 12.577 -2.042 -28.571 1.00 82.06 166 ARG A C 1
ATOM 1284 O O . ARG A 1 166 ? 13.639 -1.991 -29.185 1.00 82.06 166 ARG A O 1
ATOM 1291 N N . LYS A 1 167 ? 11.649 -2.978 -28.804 1.00 85.44 167 LYS A N 1
ATOM 1292 C CA . LYS A 1 167 ? 11.807 -4.047 -29.808 1.00 85.44 167 LYS A CA 1
ATOM 1293 C C . LYS A 1 167 ? 12.019 -3.491 -31.218 1.00 85.44 167 LYS A C 1
ATOM 1295 O O . LYS A 1 167 ? 12.918 -3.947 -31.916 1.00 85.44 167 LYS A O 1
ATOM 1300 N N . GLN A 1 168 ? 11.249 -2.473 -31.618 1.00 84.31 168 GLN A N 1
ATOM 1301 C CA . GLN A 1 168 ? 11.451 -1.795 -32.906 1.00 84.31 168 GLN A CA 1
ATOM 1302 C C . GLN A 1 168 ? 12.822 -1.118 -33.009 1.00 84.31 168 GLN A C 1
ATOM 1304 O O . GLN A 1 168 ? 13.455 -1.171 -34.060 1.00 84.31 168 GLN A O 1
ATOM 1309 N N . SER A 1 169 ? 13.283 -0.478 -31.930 1.00 81.06 169 SER A N 1
ATOM 1310 C CA . SER A 1 169 ? 14.600 0.157 -31.903 1.00 81.06 169 SER A CA 1
ATOM 1311 C C . SER A 1 169 ? 15.716 -0.866 -32.106 1.00 81.06 169 SER A C 1
ATOM 1313 O O . SER A 1 169 ? 16.618 -0.604 -32.895 1.00 81.06 169 SER A O 1
ATOM 1315 N N . ILE A 1 170 ? 15.656 -2.012 -31.422 1.00 79.75 170 ILE A N 1
ATOM 1316 C CA . ILE A 1 170 ? 16.649 -3.090 -31.551 1.00 79.75 170 ILE A CA 1
ATOM 1317 C C . ILE A 1 170 ? 16.670 -3.626 -32.988 1.00 79.75 170 ILE A C 1
ATOM 1319 O O . ILE A 1 170 ? 17.729 -3.643 -33.606 1.00 79.75 170 ILE A O 1
ATOM 1323 N N . ASP A 1 171 ? 15.503 -3.951 -33.554 1.00 81.38 171 ASP A N 1
ATOM 1324 C CA . ASP A 1 171 ? 15.373 -4.427 -34.941 1.00 81.38 171 ASP A CA 1
ATOM 1325 C C . ASP A 1 171 ? 15.947 -3.424 -35.962 1.00 81.38 171 ASP A C 1
ATOM 1327 O O . ASP A 1 171 ? 16.626 -3.808 -36.916 1.00 81.38 171 ASP A O 1
ATOM 1331 N N . LEU A 1 172 ? 15.735 -2.119 -35.751 1.00 81.88 172 LEU A N 1
ATOM 1332 C CA . LEU A 1 172 ? 16.307 -1.077 -36.607 1.00 81.88 172 LEU A CA 1
ATOM 1333 C C . LEU A 1 172 ? 17.837 -0.997 -36.486 1.00 81.88 172 LEU A C 1
ATOM 1335 O O . LEU A 1 172 ? 18.517 -0.854 -37.503 1.00 81.88 172 LEU A O 1
ATOM 1339 N N . PHE A 1 173 ? 18.379 -1.095 -35.268 1.00 74.56 173 PHE A N 1
ATOM 1340 C CA . PHE A 1 173 ? 19.826 -1.123 -35.035 1.00 74.56 173 PHE A CA 1
ATOM 1341 C C . PHE A 1 173 ? 20.478 -2.353 -35.675 1.00 74.56 173 PHE A C 1
ATOM 1343 O O . PHE A 1 173 ? 21.495 -2.211 -36.352 1.00 74.56 173 PHE A O 1
ATOM 1350 N N . GLU A 1 174 ? 19.874 -3.533 -35.534 1.00 71.94 174 GLU A N 1
ATOM 1351 C CA . GLU A 1 174 ? 20.348 -4.769 -36.167 1.00 71.94 174 GLU A CA 1
ATOM 1352 C C . GLU A 1 174 ? 20.377 -4.648 -37.695 1.00 71.94 174 GLU A C 1
ATOM 1354 O O . GLU A 1 174 ? 21.367 -5.004 -38.334 1.00 71.94 174 GLU A O 1
ATOM 1359 N N . LYS A 1 175 ? 19.326 -4.073 -38.291 1.00 75.31 175 LYS A N 1
ATOM 1360 C CA . LYS A 1 175 ? 19.254 -3.824 -39.740 1.00 75.31 175 LYS A CA 1
ATOM 1361 C C . LYS A 1 175 ? 20.243 -2.768 -40.231 1.00 75.31 175 LYS A C 1
ATOM 1363 O O . LYS A 1 175 ? 20.620 -2.803 -41.398 1.00 75.31 175 LYS A O 1
ATOM 1368 N N . ALA A 1 176 ? 20.643 -1.822 -39.382 1.00 73.44 176 ALA A N 1
ATOM 1369 C CA . ALA A 1 176 ? 21.635 -0.800 -39.714 1.00 73.44 176 ALA A CA 1
ATOM 1370 C C . ALA A 1 176 ? 23.083 -1.304 -39.562 1.00 73.44 176 ALA A C 1
ATOM 1372 O O . ALA A 1 176 ? 23.972 -0.818 -40.258 1.00 73.44 176 ALA A O 1
ATOM 1373 N N . ALA A 1 177 ? 23.322 -2.300 -38.703 1.00 67.12 177 ALA A N 1
ATOM 1374 C CA . ALA A 1 177 ? 24.633 -2.891 -38.422 1.00 67.12 177 ALA A CA 1
ATOM 1375 C C . ALA A 1 177 ? 25.129 -3.881 -39.504 1.00 67.12 177 ALA A C 1
ATOM 1377 O O . ALA A 1 177 ? 25.806 -4.864 -39.204 1.00 67.12 177 ALA A O 1
ATOM 1378 N N . ILE A 1 178 ? 24.820 -3.632 -40.783 1.00 54.56 178 ILE A N 1
ATOM 1379 C CA . ILE A 1 178 ? 25.307 -4.431 -41.919 1.00 54.56 178 ILE A CA 1
ATOM 1380 C C . ILE A 1 178 ? 26.817 -4.171 -42.095 1.00 54.56 178 ILE A C 1
ATOM 1382 O O . ILE A 1 178 ? 27.227 -3.282 -42.838 1.00 54.56 178 ILE A O 1
ATOM 1386 N N . GLY A 1 179 ? 27.639 -4.942 -41.374 1.00 53.34 179 GLY A N 1
ATOM 1387 C CA . GLY A 1 179 ? 29.103 -4.951 -41.472 1.00 53.34 179 GLY A CA 1
ATOM 1388 C C . GLY A 1 179 ? 29.803 -5.593 -40.264 1.00 53.34 179 GLY A C 1
ATOM 1389 O O . GLY A 1 179 ? 30.036 -4.924 -39.265 1.00 53.34 179 GLY A O 1
ATOM 1390 N N . ASP A 1 180 ? 30.151 -6.880 -40.385 1.00 52.72 180 ASP A N 1
ATOM 1391 C CA . ASP A 1 180 ? 31.193 -7.631 -39.646 1.00 52.72 180 ASP A CA 1
ATOM 1392 C C . ASP A 1 180 ? 31.302 -7.535 -38.105 1.00 52.72 180 ASP A C 1
ATOM 1394 O O . ASP A 1 180 ? 32.392 -7.676 -37.555 1.00 52.72 180 ASP A O 1
ATOM 1398 N N . MET A 1 181 ? 30.191 -7.434 -37.367 1.00 51.66 181 MET A N 1
ATOM 1399 C CA . MET A 1 181 ? 30.150 -7.815 -35.941 1.00 51.66 181 MET A CA 1
ATOM 1400 C C . MET A 1 181 ? 28.849 -8.574 -35.625 1.00 51.66 181 MET A C 1
ATOM 1402 O O . MET A 1 181 ? 27.770 -8.152 -36.028 1.00 51.66 181 MET A O 1
ATOM 1406 N N . GLU A 1 182 ? 28.964 -9.724 -34.948 1.00 51.84 182 GLU A N 1
ATOM 1407 C CA . GLU A 1 182 ? 27.910 -10.740 -34.747 1.00 51.84 182 GLU A CA 1
ATOM 1408 C C . GLU A 1 182 ? 26.519 -10.182 -34.335 1.00 51.84 182 GLU A C 1
ATOM 1410 O O . GLU A 1 182 ? 26.352 -9.727 -33.201 1.00 51.84 182 GLU A O 1
ATOM 1415 N N . PRO A 1 183 ? 25.476 -10.327 -35.183 1.00 50.31 183 PRO A N 1
ATOM 1416 C CA . PRO A 1 183 ? 24.123 -9.793 -34.950 1.00 50.31 183 PRO A CA 1
ATOM 1417 C C . PRO A 1 183 ? 23.248 -10.555 -33.932 1.00 50.31 183 PRO A C 1
ATOM 1419 O O . PRO A 1 183 ? 22.029 -10.506 -34.027 1.00 50.31 183 PRO A O 1
ATOM 1422 N N . ARG A 1 184 ? 23.812 -11.329 -32.994 1.00 47.75 184 ARG A N 1
ATOM 1423 C CA . ARG A 1 184 ? 23.025 -12.265 -32.150 1.00 47.75 184 ARG A CA 1
ATOM 1424 C C . ARG A 1 184 ? 23.122 -12.068 -30.636 1.00 47.75 184 ARG A C 1
ATOM 1426 O O . ARG A 1 184 ? 22.569 -12.874 -29.903 1.00 47.75 184 ARG A O 1
ATOM 1433 N N . ARG A 1 185 ? 23.777 -11.010 -30.147 1.00 50.47 185 ARG A N 1
ATOM 1434 C CA . ARG A 1 185 ? 23.954 -10.761 -28.697 1.00 50.47 185 ARG A CA 1
ATOM 1435 C C . ARG A 1 185 ? 23.082 -9.645 -28.098 1.00 50.47 185 ARG A C 1
ATOM 1437 O O . ARG A 1 185 ? 23.273 -9.323 -26.937 1.00 50.47 185 ARG A O 1
ATOM 1444 N N . LEU A 1 186 ? 22.165 -9.041 -28.863 1.00 52.56 186 LEU A N 1
ATOM 1445 C CA . LEU A 1 186 ? 21.329 -7.920 -28.388 1.00 52.56 186 LEU A CA 1
ATOM 1446 C C . LEU A 1 186 ? 19.886 -8.310 -28.018 1.00 52.56 186 LEU A C 1
ATOM 1448 O O . LEU A 1 186 ? 19.240 -7.550 -27.307 1.00 52.56 186 LEU A O 1
ATOM 1452 N N . MET A 1 187 ? 19.376 -9.468 -28.464 1.00 48.56 187 MET A N 1
ATOM 1453 C CA . MET A 1 187 ? 18.048 -9.959 -28.053 1.00 48.56 187 MET A CA 1
ATOM 1454 C C . MET A 1 187 ? 18.087 -10.836 -26.794 1.00 48.56 187 MET A C 1
ATOM 1456 O O . MET A 1 187 ? 17.162 -10.767 -25.988 1.00 48.56 187 MET A O 1
ATOM 1460 N N . ASP A 1 188 ? 19.155 -11.614 -26.599 1.00 51.09 188 ASP A N 1
ATOM 1461 C CA . ASP A 1 188 ? 19.396 -12.350 -25.356 1.00 51.09 188 ASP A CA 1
ATOM 1462 C C . ASP A 1 188 ? 20.087 -11.411 -24.356 1.00 51.09 188 ASP A C 1
ATOM 1464 O O . ASP A 1 188 ? 21.286 -11.155 -24.466 1.00 51.09 188 ASP A O 1
ATOM 1468 N N . GLY A 1 189 ? 19.320 -10.877 -23.400 1.00 64.81 189 GLY A N 1
ATOM 1469 C CA . GLY A 1 189 ? 19.848 -10.067 -22.299 1.00 64.81 189 GLY A CA 1
ATOM 1470 C C . GLY A 1 189 ? 19.844 -8.551 -22.514 1.00 64.81 189 GLY A C 1
ATOM 1471 O O . GLY A 1 189 ? 20.731 -7.880 -21.991 1.00 64.81 189 GLY A O 1
ATOM 1472 N N . ASP A 1 190 ? 18.891 -7.981 -23.272 1.00 77.00 190 ASP A N 1
ATOM 1473 C CA . ASP A 1 190 ? 18.667 -6.525 -23.230 1.00 77.00 190 ASP A CA 1
ATOM 1474 C C . ASP A 1 190 ? 18.104 -6.139 -21.843 1.00 77.00 190 ASP A C 1
ATOM 1476 O O . ASP A 1 190 ? 16.956 -6.476 -21.526 1.00 77.00 190 ASP A O 1
ATOM 1480 N N . PRO A 1 191 ? 18.867 -5.400 -21.017 1.00 78.12 191 PRO A N 1
ATOM 1481 C CA . PRO A 1 191 ? 18.469 -5.107 -19.641 1.00 78.12 191 PRO A CA 1
ATOM 1482 C C . PRO A 1 191 ? 17.242 -4.183 -19.556 1.00 78.12 191 PRO A C 1
ATOM 1484 O O . PRO A 1 191 ? 16.527 -4.190 -18.553 1.00 78.12 191 PRO A O 1
ATOM 1487 N N . VAL A 1 192 ? 16.956 -3.392 -20.601 1.00 80.31 192 VAL A N 1
ATOM 1488 C CA . VAL A 1 192 ? 15.744 -2.558 -20.675 1.00 80.31 192 VAL A CA 1
ATOM 1489 C C . VAL A 1 192 ? 14.520 -3.441 -20.857 1.00 80.31 192 VAL A C 1
ATOM 1491 O O . VAL A 1 192 ? 13.518 -3.237 -20.174 1.00 80.31 192 VAL A O 1
ATOM 1494 N N . LEU A 1 193 ? 14.579 -4.408 -21.778 1.00 83.62 193 LEU A N 1
ATOM 1495 C CA . LEU A 1 193 ? 13.468 -5.327 -22.027 1.00 83.62 193 LEU A CA 1
ATOM 1496 C C . LEU A 1 193 ? 13.149 -6.156 -20.784 1.00 83.62 193 LEU A C 1
ATOM 1498 O O . LEU A 1 193 ? 11.980 -6.227 -20.408 1.00 83.62 193 LEU A O 1
ATOM 1502 N N . GLU A 1 194 ? 14.168 -6.696 -20.114 1.00 85.75 194 GLU A N 1
ATOM 1503 C CA . GLU A 1 194 ? 13.993 -7.454 -18.870 1.00 85.75 194 GLU A CA 1
ATOM 1504 C C . GLU A 1 194 ? 13.376 -6.600 -17.756 1.00 85.75 194 GLU A C 1
ATOM 1506 O O . GLU A 1 194 ? 12.486 -7.049 -17.030 1.00 85.75 194 GLU A O 1
ATOM 1511 N N . ARG A 1 195 ? 13.809 -5.340 -17.614 1.00 83.50 195 ARG A N 1
ATOM 1512 C CA . ARG A 1 195 ? 13.226 -4.415 -16.631 1.00 83.50 195 ARG A CA 1
ATOM 1513 C C . ARG A 1 195 ? 11.766 -4.100 -16.947 1.00 83.50 195 ARG A C 1
ATOM 1515 O O . ARG A 1 195 ? 10.928 -4.145 -16.050 1.00 83.50 195 ARG A O 1
ATOM 1522 N N . LEU A 1 196 ? 11.452 -3.798 -18.207 1.00 83.00 196 LEU A N 1
ATOM 1523 C CA . LEU A 1 196 ? 10.081 -3.521 -18.638 1.00 83.00 196 LEU A CA 1
ATOM 1524 C C . LEU A 1 196 ? 9.176 -4.750 -18.467 1.00 83.00 196 LEU A C 1
ATOM 1526 O O . LEU A 1 196 ? 8.024 -4.593 -18.079 1.00 83.00 196 LEU A O 1
ATOM 1530 N N . GLN A 1 197 ? 9.687 -5.962 -18.700 1.00 89.50 197 GLN A N 1
ATOM 1531 C CA . GLN A 1 197 ? 8.953 -7.207 -18.451 1.00 89.50 197 GLN A CA 1
ATOM 1532 C C . GLN A 1 197 ? 8.664 -7.416 -16.966 1.00 89.50 197 GLN A C 1
ATOM 1534 O O . GLN A 1 197 ? 7.504 -7.599 -16.612 1.00 89.50 197 GLN A O 1
ATOM 1539 N N . ARG A 1 198 ? 9.664 -7.275 -16.087 1.00 89.69 198 ARG A N 1
ATOM 1540 C CA . ARG A 1 198 ? 9.441 -7.340 -14.631 1.00 89.69 198 ARG A CA 1
ATOM 1541 C C . ARG A 1 198 ? 8.416 -6.310 -14.163 1.00 89.69 198 ARG A C 1
ATOM 1543 O O . ARG A 1 198 ? 7.557 -6.609 -13.340 1.00 89.69 198 ARG A O 1
ATOM 1550 N N . ARG A 1 199 ? 8.474 -5.095 -14.716 1.00 85.94 199 ARG A N 1
ATOM 1551 C CA . ARG A 1 199 ? 7.517 -4.034 -14.391 1.00 85.94 199 ARG A CA 1
ATOM 1552 C C . ARG A 1 199 ? 6.108 -4.337 -14.908 1.00 85.94 199 ARG A C 1
ATOM 1554 O O . ARG A 1 199 ? 5.138 -3.991 -14.244 1.00 85.94 199 ARG A O 1
ATOM 1561 N N . LYS A 1 200 ? 5.984 -5.009 -16.054 1.00 87.88 200 LYS A N 1
ATOM 1562 C CA . LYS A 1 200 ? 4.700 -5.506 -16.558 1.00 87.88 200 LYS A CA 1
ATOM 1563 C C . LYS A 1 200 ? 4.106 -6.557 -15.620 1.00 87.88 200 LYS A C 1
ATOM 1565 O O . LYS A 1 200 ? 2.972 -6.390 -15.190 1.00 87.88 200 LYS A O 1
ATOM 1570 N N . GLU A 1 201 ? 4.882 -7.577 -15.258 1.00 92.25 201 GLU A N 1
ATOM 1571 C CA . GLU A 1 201 ? 4.453 -8.641 -14.337 1.00 92.25 201 GLU A CA 1
ATOM 1572 C C . GLU A 1 201 ? 4.003 -8.072 -12.983 1.00 92.25 201 GLU A C 1
ATOM 1574 O O . GLU A 1 201 ? 3.000 -8.507 -12.419 1.00 92.25 201 GLU A O 1
ATOM 1579 N N . PHE A 1 202 ? 4.709 -7.051 -12.490 1.00 90.06 202 PHE A N 1
ATOM 1580 C CA . PHE A 1 202 ? 4.343 -6.313 -11.282 1.00 90.06 202 PHE A CA 1
ATOM 1581 C C . PHE A 1 202 ? 2.932 -5.703 -11.372 1.00 90.06 202 PHE A C 1
ATOM 1583 O O . PHE A 1 202 ? 2.119 -5.891 -10.467 1.00 90.06 202 PHE A O 1
ATOM 1590 N N . PHE A 1 203 ? 2.612 -5.007 -12.468 1.00 87.25 203 PHE A N 1
ATOM 1591 C CA . PHE A 1 203 ? 1.293 -4.393 -12.656 1.00 87.25 203 PHE A CA 1
ATOM 1592 C C . PHE A 1 203 ? 0.191 -5.406 -12.968 1.00 87.25 203 PHE A C 1
ATOM 1594 O O . PHE A 1 203 ? -0.939 -5.229 -12.515 1.00 87.25 203 PHE A O 1
ATOM 1601 N N . GLU A 1 204 ? 0.504 -6.478 -13.695 1.00 91.00 204 GLU A N 1
ATOM 1602 C CA . GLU A 1 204 ? -0.440 -7.570 -13.947 1.00 91.00 204 GLU A CA 1
ATOM 1603 C C . GLU A 1 204 ? -0.853 -8.252 -12.639 1.00 91.00 204 GLU A C 1
ATOM 1605 O O . GLU A 1 204 ? -2.049 -8.439 -12.406 1.00 91.00 204 GLU A O 1
ATOM 1610 N N . TYR A 1 205 ? 0.111 -8.536 -11.754 1.00 92.44 205 TYR A N 1
ATOM 1611 C CA . TYR A 1 205 ? -0.168 -9.038 -10.408 1.00 92.44 205 TYR A CA 1
ATOM 1612 C C . TYR A 1 205 ? -1.067 -8.079 -9.626 1.00 92.44 205 TYR A C 1
ATOM 1614 O O . TYR A 1 205 ? -2.089 -8.491 -9.079 1.00 92.44 205 TYR A O 1
ATOM 1622 N N . ALA A 1 206 ? -0.705 -6.794 -9.588 1.00 89.94 206 ALA A N 1
ATOM 1623 C CA . ALA A 1 206 ? -1.459 -5.789 -8.849 1.00 89.94 206 ALA A CA 1
ATOM 1624 C C . ALA A 1 206 ? -2.912 -5.697 -9.334 1.00 89.94 206 ALA A C 1
ATOM 1626 O O . ALA A 1 206 ? -3.843 -5.696 -8.529 1.00 89.94 206 ALA A O 1
ATOM 1627 N N . GLY A 1 207 ? -3.109 -5.669 -10.654 1.00 89.19 207 GLY A N 1
ATOM 1628 C CA . GLY A 1 207 ? -4.431 -5.625 -11.264 1.00 89.19 207 GLY A CA 1
ATOM 1629 C C . GLY A 1 207 ? -5.261 -6.874 -10.968 1.00 89.19 207 GLY A C 1
ATOM 1630 O O . GLY A 1 207 ? -6.444 -6.756 -10.659 1.00 89.19 207 GLY A O 1
ATOM 1631 N N . ASP A 1 208 ? -4.667 -8.068 -11.038 1.00 91.25 208 ASP A N 1
ATOM 1632 C CA . ASP A 1 208 ? -5.349 -9.315 -10.674 1.00 91.25 208 ASP A CA 1
ATOM 1633 C C . ASP A 1 208 ? -5.760 -9.327 -9.196 1.00 91.25 208 ASP A C 1
ATOM 1635 O O . ASP A 1 208 ? -6.935 -9.515 -8.875 1.00 91.25 208 ASP A O 1
ATOM 1639 N N . ALA A 1 209 ? -4.823 -9.020 -8.298 1.00 90.75 209 ALA A N 1
ATOM 1640 C CA . ALA A 1 209 ? -5.073 -9.011 -6.865 1.00 90.75 209 ALA A CA 1
ATOM 1641 C C . ALA A 1 209 ? -6.130 -7.971 -6.459 1.00 90.75 209 ALA A C 1
ATOM 1643 O O . ALA A 1 209 ? -7.011 -8.271 -5.653 1.00 90.75 209 ALA A O 1
ATOM 1644 N N . MET A 1 210 ? -6.107 -6.775 -7.055 1.00 86.75 210 MET A N 1
ATOM 1645 C CA . MET A 1 210 ? -7.117 -5.743 -6.805 1.00 86.75 210 MET A CA 1
ATOM 1646 C C . MET A 1 210 ? -8.504 -6.095 -7.358 1.00 86.75 210 MET A C 1
ATOM 1648 O O . MET A 1 210 ? -9.508 -5.697 -6.772 1.00 86.75 210 MET A O 1
ATOM 1652 N N . ARG A 1 211 ? -8.590 -6.832 -8.471 1.00 86.56 211 ARG A N 1
ATOM 1653 C CA . ARG A 1 211 ? -9.879 -7.218 -9.071 1.00 86.56 211 ARG A CA 1
ATOM 1654 C C . ARG A 1 211 ? -10.506 -8.445 -8.422 1.00 86.56 211 ARG A C 1
ATOM 1656 O O . ARG A 1 211 ? -11.726 -8.500 -8.296 1.00 86.56 211 ARG A O 1
ATOM 1663 N N . ASN A 1 212 ? -9.686 -9.427 -8.056 1.00 89.56 212 ASN A N 1
ATOM 1664 C CA . ASN A 1 212 ? -10.152 -10.767 -7.695 1.00 89.56 212 ASN A CA 1
ATOM 1665 C C . ASN A 1 212 ? -9.961 -11.115 -6.216 1.00 89.56 212 ASN A C 1
ATOM 1667 O O . ASN A 1 212 ? -10.536 -12.102 -5.755 1.00 89.56 212 ASN A O 1
ATOM 1671 N N . HIS A 1 213 ? -9.137 -10.354 -5.490 1.00 91.69 213 HIS A N 1
ATOM 1672 C CA . HIS A 1 213 ? -8.728 -10.678 -4.119 1.00 91.69 213 HIS A CA 1
ATOM 1673 C C . HIS A 1 213 ? -8.841 -9.500 -3.146 1.00 91.69 213 HIS A C 1
ATOM 1675 O O . HIS A 1 213 ? -8.352 -9.598 -2.011 1.00 91.69 213 HIS A O 1
ATOM 1681 N N . ALA A 1 214 ? -9.460 -8.395 -3.576 1.00 91.19 214 ALA A N 1
ATOM 1682 C CA . ALA A 1 214 ? -9.566 -7.173 -2.799 1.00 91.19 214 ALA A CA 1
ATOM 1683 C C . ALA A 1 214 ? -11.009 -6.686 -2.627 1.00 91.19 214 ALA A C 1
ATOM 1685 O O . ALA A 1 214 ? -11.846 -6.796 -3.521 1.00 91.19 214 ALA A O 1
ATOM 1686 N N . ALA A 1 215 ? -11.275 -6.078 -1.472 1.00 91.75 215 ALA A N 1
ATOM 1687 C CA . ALA A 1 215 ? -12.486 -5.308 -1.209 1.00 91.75 215 ALA A CA 1
ATOM 1688 C C . ALA A 1 215 ? -12.133 -3.846 -0.917 1.00 91.75 215 ALA A C 1
ATOM 1690 O O . ALA A 1 215 ? -11.154 -3.571 -0.226 1.00 91.75 215 ALA A O 1
ATOM 1691 N N . PHE A 1 216 ? -12.961 -2.914 -1.393 1.00 88.62 216 PHE A N 1
ATOM 1692 C CA . PHE A 1 216 ? -12.791 -1.479 -1.162 1.00 88.62 216 PHE A CA 1
ATOM 1693 C C . PHE A 1 216 ? -13.960 -0.933 -0.346 1.00 88.62 216 PHE A C 1
ATOM 1695 O O . PHE A 1 216 ? -15.118 -1.025 -0.754 1.00 88.62 216 PHE A O 1
ATOM 1702 N N . PHE A 1 217 ? -13.647 -0.334 0.799 1.00 90.94 217 PHE A N 1
ATOM 1703 C CA . PHE A 1 217 ? -14.598 0.346 1.667 1.00 90.94 217 PHE A CA 1
ATOM 1704 C C . PHE A 1 217 ? -14.364 1.853 1.603 1.00 90.94 217 PHE A C 1
ATOM 1706 O O . PHE A 1 217 ? -13.279 2.346 1.911 1.00 90.94 217 PHE A O 1
ATOM 1713 N N . LEU A 1 218 ? -15.399 2.597 1.211 1.00 88.69 218 LEU A N 1
ATOM 1714 C CA . LEU A 1 218 ? -15.375 4.056 1.212 1.00 88.69 218 LEU A CA 1
ATOM 1715 C C . LEU A 1 218 ? -15.974 4.575 2.520 1.00 88.69 218 LEU A C 1
ATOM 1717 O O . LEU A 1 218 ? -17.151 4.354 2.804 1.00 88.69 218 LEU A O 1
ATOM 1721 N N . VAL A 1 219 ? -15.157 5.264 3.311 1.00 90.38 219 VAL A N 1
ATOM 1722 C CA . VAL A 1 219 ? -15.548 5.892 4.574 1.00 90.38 219 VAL A CA 1
ATOM 1723 C C . VAL A 1 219 ? -15.946 7.340 4.302 1.00 90.38 219 VAL A C 1
ATOM 1725 O O . VAL A 1 219 ? -15.259 8.069 3.582 1.00 90.38 219 VAL A O 1
ATOM 1728 N N . LEU A 1 220 ? -17.073 7.759 4.868 1.00 90.31 220 LEU A N 1
ATOM 1729 C CA . LEU A 1 220 ? -17.619 9.098 4.696 1.00 90.31 220 LEU A CA 1
ATOM 1730 C C . LEU A 1 220 ? -18.404 9.541 5.928 1.00 90.31 220 LEU A C 1
ATOM 1732 O O . LEU A 1 220 ? -18.940 8.721 6.673 1.00 90.31 220 LEU A O 1
ATOM 1736 N N . ASN A 1 221 ? -18.523 10.856 6.084 1.00 90.81 221 ASN A N 1
ATOM 1737 C CA . ASN A 1 221 ? -19.417 11.464 7.057 1.00 90.81 221 ASN A CA 1
ATOM 1738 C C . ASN A 1 221 ? -20.833 11.619 6.471 1.00 90.81 221 ASN A C 1
ATOM 1740 O O . ASN A 1 221 ? -20.991 11.712 5.249 1.00 90.81 221 ASN A O 1
ATOM 1744 N N . PRO A 1 222 ? -21.880 11.685 7.317 1.00 91.81 222 PRO A N 1
ATOM 1745 C CA . PRO A 1 222 ? -23.267 11.859 6.885 1.00 91.81 222 PRO A CA 1
ATOM 1746 C C . PRO A 1 222 ? -23.576 13.317 6.495 1.00 91.81 222 PRO A C 1
ATOM 1748 O O . PRO A 1 222 ? -24.579 13.891 6.915 1.00 91.81 222 PRO A O 1
ATOM 1751 N N . ASP A 1 223 ? -22.704 13.936 5.701 1.00 91.19 223 ASP A N 1
ATOM 1752 C CA . ASP A 1 223 ? -22.880 15.276 5.154 1.00 91.19 223 ASP A CA 1
ATOM 1753 C C . ASP A 1 223 ? -22.967 15.234 3.623 1.00 91.19 223 ASP A C 1
ATOM 1755 O O . ASP A 1 223 ? -22.420 14.354 2.954 1.00 91.19 223 ASP A O 1
ATOM 1759 N N . GLN A 1 224 ? -23.679 16.203 3.051 1.00 90.75 224 GLN A N 1
ATOM 1760 C CA . GLN A 1 224 ? -23.990 16.203 1.624 1.00 90.75 224 GLN A CA 1
ATOM 1761 C C . GLN A 1 224 ? -22.742 16.339 0.738 1.00 90.75 224 GLN A C 1
ATOM 1763 O O . GLN A 1 224 ? -22.738 15.838 -0.387 1.00 90.75 224 GLN A O 1
ATOM 1768 N N . LEU A 1 225 ? -21.685 17.001 1.219 1.00 85.44 225 LEU A N 1
ATOM 1769 C CA . LEU A 1 225 ? -20.446 17.145 0.463 1.00 85.44 225 LEU A CA 1
ATOM 1770 C C . LEU A 1 225 ? -19.720 15.800 0.374 1.00 85.44 225 LEU A C 1
ATOM 1772 O O . LEU A 1 225 ? -19.383 15.387 -0.734 1.00 85.44 225 LEU A O 1
ATOM 1776 N N . SER A 1 226 ? -19.551 15.109 1.504 1.00 85.12 226 SER A N 1
ATOM 1777 C CA . SER A 1 226 ? -18.931 13.781 1.556 1.00 85.12 226 SER A CA 1
ATOM 1778 C C . SER A 1 226 ? -19.703 12.768 0.710 1.00 85.12 226 SER A C 1
ATOM 1780 O O . SER A 1 226 ? -19.103 12.086 -0.11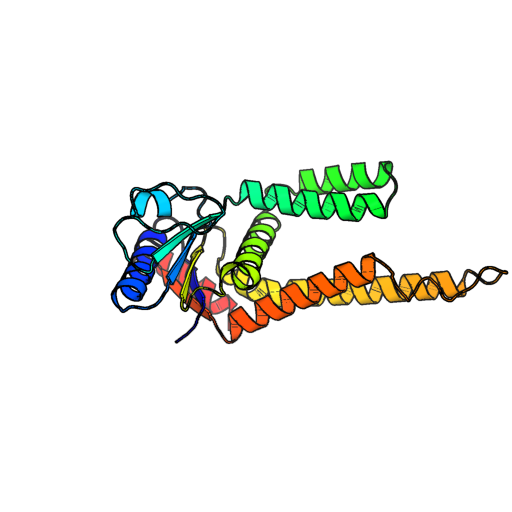4 1.00 85.12 226 SER A O 1
ATOM 1782 N N . VAL A 1 227 ? -21.037 12.733 0.816 1.00 88.44 227 VAL A N 1
ATOM 1783 C CA . VAL A 1 227 ? -21.882 11.841 -0.002 1.00 88.44 227 VAL A CA 1
ATOM 1784 C C . VAL A 1 227 ? -21.694 12.103 -1.499 1.00 88.44 227 VAL A C 1
ATOM 1786 O O . VAL A 1 227 ? -21.514 11.164 -2.272 1.00 88.44 227 VAL A O 1
ATOM 1789 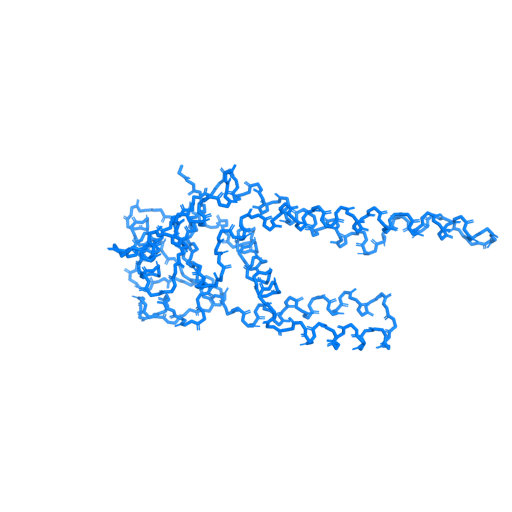N N . ASN A 1 228 ? -21.695 13.370 -1.922 1.00 87.31 228 ASN A N 1
ATOM 1790 C CA . ASN A 1 228 ? -21.527 13.724 -3.333 1.00 87.31 228 ASN A CA 1
ATOM 1791 C C . ASN A 1 228 ? -20.113 13.420 -3.855 1.00 87.31 228 ASN A C 1
ATOM 1793 O O . ASN A 1 228 ? -19.954 13.039 -5.013 1.00 87.31 228 ASN A O 1
ATOM 1797 N N . GLU A 1 229 ? -19.080 13.622 -3.036 1.00 80.56 229 GLU A N 1
ATOM 1798 C CA . GLU A 1 229 ? -17.699 13.276 -3.388 1.00 80.56 229 GLU A CA 1
ATOM 1799 C C . GLU A 1 229 ? -17.525 11.766 -3.537 1.00 80.56 229 GLU A C 1
ATOM 1801 O O . GLU A 1 229 ? -17.015 11.324 -4.564 1.00 80.56 229 GLU A O 1
ATOM 1806 N N . THR A 1 230 ? -18.019 10.981 -2.576 1.00 84.06 230 THR A N 1
ATOM 1807 C CA . THR A 1 230 ? -18.027 9.515 -2.653 1.00 84.06 230 THR A CA 1
ATOM 1808 C C . THR A 1 230 ? -18.822 9.026 -3.865 1.00 84.06 230 THR A C 1
ATOM 1810 O O . THR A 1 230 ? -18.352 8.144 -4.576 1.00 84.06 230 THR A O 1
ATOM 1813 N N . GLY A 1 231 ? -19.981 9.631 -4.156 1.00 84.88 231 GLY A N 1
ATOM 1814 C CA . GLY A 1 231 ? -20.791 9.308 -5.335 1.00 84.88 231 GLY A CA 1
ATOM 1815 C C . GLY A 1 231 ? -20.030 9.499 -6.650 1.00 84.88 231 GLY A C 1
ATOM 1816 O O . GLY A 1 231 ? -19.943 8.565 -7.441 1.00 84.88 231 GLY A O 1
ATOM 1817 N N . ARG A 1 232 ? -19.383 10.658 -6.845 1.00 80.62 232 ARG A N 1
ATOM 1818 C CA . ARG A 1 232 ? -18.529 10.908 -8.025 1.00 80.62 232 ARG A CA 1
ATOM 1819 C C . ARG A 1 232 ? -17.360 9.932 -8.126 1.00 80.62 232 ARG A C 1
ATOM 1821 O O . ARG A 1 232 ? -16.951 9.573 -9.225 1.00 80.62 232 ARG A O 1
ATOM 1828 N N . ALA A 1 233 ? -16.801 9.542 -6.984 1.00 76.25 233 ALA A N 1
ATOM 1829 C CA . ALA A 1 233 ? -15.704 8.592 -6.934 1.00 76.25 233 ALA A CA 1
ATOM 1830 C C . ALA A 1 233 ? -16.165 7.213 -7.461 1.00 76.25 233 ALA A C 1
ATOM 1832 O O . ALA A 1 233 ? -15.481 6.621 -8.291 1.00 76.25 233 ALA A O 1
ATOM 1833 N N . ILE A 1 234 ? -17.355 6.753 -7.054 1.00 79.19 234 ILE A N 1
ATOM 1834 C CA . ILE A 1 234 ? -17.964 5.502 -7.540 1.00 79.19 234 ILE A CA 1
ATOM 1835 C C . ILE A 1 234 ? -18.357 5.599 -9.022 1.00 79.19 234 ILE A C 1
ATOM 1837 O O . ILE A 1 234 ? -18.134 4.655 -9.769 1.00 79.19 234 ILE A O 1
ATOM 1841 N N . GLU A 1 235 ? -18.910 6.722 -9.486 1.00 76.19 235 GLU A N 1
ATOM 1842 C CA . GLU A 1 235 ? -19.261 6.893 -10.908 1.00 76.19 235 GLU A CA 1
ATOM 1843 C C . GLU A 1 235 ? -18.043 6.762 -11.831 1.00 76.19 235 GLU A C 1
ATOM 1845 O O . GLU A 1 235 ? -18.170 6.243 -12.932 1.00 76.19 235 GLU A O 1
ATOM 1850 N N . GLY A 1 236 ? -16.847 7.141 -11.370 1.00 64.56 236 GLY A N 1
ATOM 1851 C CA . GLY A 1 236 ? -15.601 6.912 -12.108 1.00 64.56 236 GLY A CA 1
ATOM 1852 C C . GLY A 1 236 ? -15.253 5.435 -12.365 1.00 64.56 236 GLY A C 1
ATOM 1853 O O . GLY A 1 236 ? -14.320 5.181 -13.122 1.00 64.56 236 GLY A O 1
ATOM 1854 N N . PHE A 1 237 ? -15.974 4.484 -11.753 1.00 60.22 237 PHE A N 1
ATOM 1855 C CA . PHE A 1 237 ? -15.805 3.030 -11.906 1.00 60.22 237 PHE A CA 1
ATOM 1856 C C . PHE A 1 237 ? -16.789 2.361 -12.870 1.00 60.22 237 PHE A C 1
ATOM 1858 O O . PHE A 1 237 ? -16.562 1.204 -13.228 1.00 60.22 237 PHE A O 1
ATOM 1865 N N . THR A 1 238 ? -17.888 3.030 -13.234 1.00 46.22 238 THR A N 1
ATOM 1866 C CA . THR A 1 238 ? -18.988 2.422 -14.013 1.00 46.22 238 THR A CA 1
ATOM 1867 C C . THR A 1 238 ? -18.980 2.913 -15.450 1.00 46.22 238 THR A C 1
ATOM 1869 O O . THR A 1 238 ? -19.208 2.075 -16.349 1.00 46.22 238 THR A O 1
#

Foldseek 3Di:
DFQEEEEAFAPPLCSLVVLVVVQLVCQVVVFQEEEEEAAQVQVNCVVLVHDAEQAWDDRPPGGNYTYHYYDLLVLLVVVVVVVLVVVPVPDDPVVSVVVNVVSVVCPPPLVSSLVSVLLSVLCCVPPVSVVGSHYGYRYYNRDFPLVSLVVLVVVLVVLVVVLVVVVVVLVVVLVVPPDDDDSPDCVPDPVSNVVSVVVNVSSVSSNCSCVPRYDYDYRADPDPVRVVSVVVSVVVVD

Sequence (238 aa):
MERFVFFGGKGGVGKTTVSCAYAYRCADAGVKTLVVSTDPAHSVSDVFDQEFGDDPESVAGVDRLDAMEIDPEDEMQRHLQEIREGLSEQVSTAMVSEINRQLEMSHGTPGAYEAALFDAFVTVMREESDPYERVVFDTAPTGSTLRLLGLPDFLGDWIDRLLYKRKQSIDLFEKAAIGDMEPRRLMDGDPVLERLQRRKEFFEYAGDAMRNHAAFFLVLNPDQLSVNETGRAIEGFT

Secondary structure (DSSP, 8-state):
--SEEEEEE-TTS-HHHHHHHHHHHHHHTT--EEEEE--TT-HHHHHHTS---SS-EEPTT-TTEEEEE--HHHHHHHHHHHHHHHHHTTS-HHHHHHHHHHHHHHTT-TTHHHHHHHHHHHHIIIIISTT-SEEEEE--S-S-HHHHTTHHHHHHHHHHHHHHHHHHHHHHHHHH--SSS-TTSSSTT-HHHHHHHHHHHHHHHHHHHHHHSEEEEEE--SSHHHHHHHHHHHHTT-